Protein AF-A0A2W7RE97-F1 (afdb_monomer_lite)

Sequence (299 aa):
MTRVTDQVSGTNHLSNDFKPNKQSTQNYGYDANGNQISNSDKNIDQIEYNHLNLPSRVTFASGAGKIEYDYDADGVKRQQRFYTGTVLSSTKDYIGEFMFESGQLDYIIHEEGRVAYENSEFNYEYFVKDHLGNVRQVVRAPVCAECRIATMEAENAEEEEKYFEGIRESRQGAGEHNKTPGGYATAWLNAGRNRILGPSRSQEVQQGDSVELGVFGKYVDPKKFKLSPASFVRTGMDKKLIQQLTEYGQNLSTAGINEIAIANVIALVITELQQKPVPEAYMGYALYDSDSTLYGQEG

Radius of gyration: 33.03 Å; chains: 1; bounding box: 76×41×88 Å

Secondary structure (DSSP, 8-state):
--------------S------TT--PPPEE-TTS-EEEBGGGTEEEEEE-TTS-EEEEEEGGGTEEEEEEE-TT--EEEEEEEETTEEEEEEEEETTEEEETTEEEEEEETTEEEEEETTEEEEEEEEE-TTS-EEEEEE----TT-------TTTHHHHTTT-BSHHHHEEE-GGG--STT--EEE--BGGGTB----B------TT--------------TT----HHHHHHTTHHHHHHHHHHHHHHHHTTSHHHHHHHHHHHHHHHHHHHH-SSPPP---EEEE-TT--EEEEE-

Organism: NCBI:txid57028

InterPro domains:
  IPR050708 Type VI secretion system VgrG/RHS [PTHR32305] (8-141)

Foldseek 3Di:
DWDDDDPDPDPPDPDPDQDAPPPDPGTFDADPVGDTQADVSVQFPGFDADPVRHTQKTAGPPQQWIWGWDADPVRHTAKIFTDRRNHTDWMWGDDPQFIDIRNHTQWGDDPFGIFGQDPNDTWDWGFDADPVRHGPDIDTDDPPPPPDDLQLAPVCCVVNVVFKDQSVVQKDQDQVQGPPVPGGIDRHADLVVVRHDHIDGDDDDDPPDDDDDDDRDDDDPPPPDPCDLCNCVVVCSLVVSLVSLQVQLVVLCPDDLRSPFVSVQSVVQNVVSVVDSDDDDDDKGWDADPVSDTPDMDD

pLDDT: mean 80.95, std 14.32, range [46.44, 98.56]

Structure (mmCIF, N/CA/C/O backbone):
data_AF-A0A2W7RE97-F1
#
_entry.id   AF-A0A2W7RE97-F1
#
loop_
_atom_site.group_PDB
_atom_site.id
_atom_site.type_symbol
_atom_site.label_atom_id
_atom_site.label_alt_id
_atom_site.label_comp_id
_atom_site.label_asym_id
_atom_site.label_entity_id
_atom_site.label_seq_id
_atom_site.pdbx_PDB_ins_code
_atom_site.Cartn_x
_atom_site.Cartn_y
_atom_site.Cartn_z
_atom_site.occupancy
_atom_site.B_iso_or_equiv
_atom_site.auth_seq_id
_atom_site.auth_comp_id
_atom_site.auth_asym_id
_atom_site.auth_atom_id
_atom_site.pdbx_PDB_model_num
ATOM 1 N N . MET A 1 1 ? -17.629 -19.322 27.806 1.00 60.12 1 MET A N 1
ATOM 2 C CA . MET A 1 1 ? -16.187 -19.415 28.133 1.00 60.12 1 MET A CA 1
ATOM 3 C C . MET A 1 1 ? -15.837 -18.167 28.921 1.00 60.12 1 MET A C 1
ATOM 5 O O . MET A 1 1 ? -16.168 -17.094 28.448 1.00 60.12 1 MET A O 1
ATOM 9 N N . THR A 1 2 ? -15.297 -18.277 30.133 1.00 68.62 2 THR A N 1
ATOM 10 C CA . THR A 1 2 ? -15.230 -17.132 31.064 1.00 68.62 2 THR A CA 1
ATOM 11 C C . THR A 1 2 ? -13.838 -16.525 31.205 1.00 68.62 2 THR A C 1
ATOM 13 O O . THR A 1 2 ? -13.739 -15.403 31.672 1.00 68.62 2 THR A O 1
ATOM 16 N N . ARG A 1 3 ? -12.771 -17.221 30.799 1.00 75.81 3 ARG A N 1
ATOM 17 C CA . ARG A 1 3 ? -11.398 -16.697 30.727 1.00 75.81 3 ARG A CA 1
ATOM 18 C C . ARG A 1 3 ? -10.524 -17.665 29.929 1.00 75.81 3 ARG A C 1
ATOM 20 O O . ARG A 1 3 ? -10.813 -18.863 29.922 1.00 75.81 3 ARG A O 1
ATOM 27 N N . VAL A 1 4 ? -9.450 -17.171 29.316 1.00 76.25 4 VAL A N 1
ATOM 28 C CA . VAL A 1 4 ? -8.359 -17.999 28.780 1.00 76.25 4 VAL A CA 1
ATOM 29 C C . VAL A 1 4 ? -7.129 -17.830 29.671 1.00 76.25 4 VAL A C 1
ATOM 31 O O . VAL A 1 4 ? -6.739 -16.713 29.994 1.00 76.25 4 VAL A O 1
ATOM 34 N N . THR A 1 5 ? -6.523 -18.938 30.090 1.00 71.69 5 THR A N 1
ATOM 35 C CA . THR A 1 5 ? -5.260 -18.933 30.839 1.00 71.69 5 THR A CA 1
ATOM 36 C C . THR A 1 5 ? -4.214 -19.695 30.053 1.00 71.69 5 THR A C 1
ATOM 38 O O . THR A 1 5 ? -4.480 -20.821 29.637 1.00 71.69 5 THR A O 1
ATOM 41 N N . ASP A 1 6 ? -3.029 -19.116 29.911 1.00 69.19 6 ASP A N 1
ATOM 42 C CA . ASP A 1 6 ? -1.843 -19.860 29.501 1.00 69.19 6 ASP A CA 1
ATOM 43 C C . ASP A 1 6 ? -1.090 -20.321 30.761 1.00 69.19 6 ASP A C 1
ATOM 45 O O . ASP A 1 6 ? -0.887 -19.535 31.690 1.00 69.19 6 ASP A O 1
ATOM 49 N N . GLN A 1 7 ? -0.742 -21.609 30.827 1.00 63.22 7 GLN A N 1
ATOM 50 C CA . GLN A 1 7 ? 0.008 -22.201 31.941 1.00 63.22 7 GLN A CA 1
ATOM 51 C C . GLN A 1 7 ? 1.531 -22.094 31.769 1.00 63.22 7 GLN A C 1
ATOM 53 O O . GLN A 1 7 ? 2.269 -22.530 32.656 1.00 63.22 7 GLN A O 1
ATOM 58 N N . VAL A 1 8 ? 2.027 -21.528 30.667 1.00 63.09 8 VAL A N 1
ATOM 59 C CA . VAL A 1 8 ? 3.467 -21.382 30.445 1.00 63.09 8 VAL A CA 1
ATOM 60 C C . VAL A 1 8 ? 4.007 -20.137 31.165 1.00 63.09 8 VAL A C 1
ATOM 62 O O . VAL A 1 8 ? 3.713 -18.995 30.826 1.00 63.09 8 VAL A O 1
ATOM 65 N N . SER A 1 9 ? 4.825 -20.365 32.197 1.00 56.41 9 SER A N 1
ATOM 66 C CA . SER A 1 9 ? 5.424 -19.320 33.050 1.00 56.41 9 SER A CA 1
ATOM 67 C C . SER A 1 9 ? 6.677 -18.660 32.457 1.00 56.41 9 SER A C 1
ATOM 69 O O . SER A 1 9 ? 7.204 -17.711 33.040 1.00 56.41 9 SER A O 1
ATOM 71 N N . GLY A 1 10 ? 7.198 -19.194 31.348 1.00 60.03 10 GLY A N 1
ATOM 72 C CA . GLY A 1 10 ? 8.403 -18.700 30.685 1.00 60.03 10 GLY A CA 1
ATOM 73 C C . GLY A 1 10 ? 8.169 -17.339 30.029 1.00 60.03 10 GLY A C 1
ATOM 74 O O . GLY A 1 10 ? 7.101 -17.063 29.505 1.00 60.03 10 GLY A O 1
ATOM 75 N N . THR A 1 11 ? 9.158 -16.451 30.070 1.00 53.69 11 THR A N 1
ATOM 76 C CA . THR A 1 11 ? 9.081 -15.126 29.424 1.00 53.69 11 THR A CA 1
ATOM 77 C C . THR A 1 11 ? 9.856 -15.059 28.106 1.00 53.69 11 THR A C 1
ATOM 79 O O . THR A 1 11 ? 9.911 -14.000 27.490 1.00 53.69 11 THR A O 1
ATOM 82 N N . ASN A 1 12 ? 10.443 -16.176 27.661 1.00 54.72 12 ASN A N 1
ATOM 83 C CA . ASN A 1 12 ? 11.299 -16.256 26.471 1.00 54.72 12 ASN A CA 1
ATOM 84 C C . ASN A 1 12 ? 10.528 -16.765 25.247 1.00 54.72 12 ASN A C 1
ATOM 86 O O . ASN A 1 12 ? 10.943 -17.720 24.590 1.00 54.72 12 ASN A O 1
ATOM 90 N N . HIS A 1 13 ? 9.394 -16.142 24.945 1.00 55.47 13 HIS A N 1
ATOM 91 C CA . HIS A 1 13 ? 8.635 -16.445 23.736 1.00 55.47 13 HIS A CA 1
ATOM 92 C C . HIS A 1 13 ? 8.977 -15.408 22.661 1.00 55.47 13 HIS A C 1
ATOM 94 O O . HIS A 1 13 ? 8.730 -14.218 22.835 1.00 55.47 13 HIS A O 1
ATOM 100 N N . LEU A 1 14 ? 9.586 -15.866 21.561 1.00 57.12 14 LEU A N 1
ATOM 101 C CA . LEU A 1 14 ? 9.916 -15.049 20.381 1.00 57.12 14 LEU A CA 1
ATOM 102 C C . LEU A 1 14 ? 8.697 -14.807 19.465 1.00 57.12 14 LEU A C 1
ATOM 104 O O . LEU A 1 14 ? 8.808 -14.092 18.475 1.00 57.12 14 LEU A O 1
ATOM 108 N N . SER A 1 15 ? 7.545 -15.415 19.770 1.00 58.53 15 SER A N 1
ATOM 109 C CA . SER A 1 15 ? 6.313 -15.310 18.983 1.00 58.53 15 SER A CA 1
ATOM 110 C C . SER A 1 15 ? 5.381 -14.229 19.543 1.00 58.53 15 SER A C 1
ATOM 112 O O . SER A 1 15 ? 5.338 -14.006 20.752 1.00 58.53 15 SER A O 1
ATOM 114 N N . ASN A 1 16 ? 4.592 -13.583 18.679 1.00 65.44 16 ASN A N 1
ATOM 115 C CA . ASN A 1 16 ? 3.475 -12.710 19.068 1.00 65.44 16 ASN A CA 1
ATOM 116 C C . ASN A 1 16 ? 2.257 -13.549 19.503 1.00 65.44 16 ASN A C 1
ATOM 118 O O . ASN A 1 16 ? 1.180 -13.466 18.914 1.00 65.44 16 ASN A O 1
ATOM 122 N N . ASP A 1 17 ? 2.455 -14.417 20.489 1.00 69.69 17 ASP A N 1
ATOM 123 C CA . ASP A 1 17 ? 1.418 -15.267 21.064 1.00 69.69 17 ASP A CA 1
ATOM 124 C C . ASP A 1 17 ? 0.448 -14.494 21.975 1.00 69.69 17 ASP A C 1
ATOM 126 O O . ASP A 1 17 ? 0.602 -13.300 22.257 1.00 69.69 17 ASP A O 1
ATOM 130 N N . PHE A 1 18 ? -0.623 -15.175 22.396 1.00 73.62 18 PHE A N 1
ATOM 131 C CA . PHE A 1 18 ? -1.597 -14.614 23.326 1.00 73.62 18 PHE A CA 1
ATOM 132 C C . PHE A 1 18 ? -0.947 -14.373 24.691 1.00 73.62 18 PHE A C 1
ATOM 134 O O . PHE A 1 18 ? -0.451 -15.299 25.326 1.00 73.62 18 PHE A O 1
ATOM 141 N N . LYS A 1 19 ? -1.021 -13.133 25.177 1.00 71.56 19 LYS A N 1
ATOM 142 C CA . LYS A 1 19 ? -0.500 -12.745 26.490 1.00 71.56 19 LYS A CA 1
ATOM 143 C C . LYS A 1 19 ? -1.673 -12.427 27.414 1.00 71.56 19 LYS A C 1
ATOM 145 O O . LYS A 1 19 ? -2.246 -11.345 27.279 1.00 71.56 19 LYS A O 1
ATOM 150 N N . PRO A 1 20 ? -2.053 -13.335 28.336 1.00 71.75 20 PRO A N 1
ATOM 151 C CA . PRO A 1 20 ? -3.134 -13.054 29.270 1.00 71.75 20 PRO A CA 1
ATOM 152 C C . PRO A 1 20 ? -2.758 -11.867 30.155 1.00 71.75 20 PRO A C 1
ATOM 154 O O . PRO A 1 20 ? -1.593 -11.710 30.547 1.00 71.75 20 PRO A O 1
ATOM 157 N N . ASN A 1 21 ? -3.743 -11.048 30.522 1.00 70.75 21 ASN A N 1
ATOM 158 C CA . ASN A 1 21 ? -3.508 -9.995 31.496 1.00 70.75 21 ASN A CA 1
ATOM 159 C C . ASN A 1 21 ? -3.278 -10.649 32.866 1.00 70.75 21 ASN A C 1
ATOM 161 O O . ASN A 1 21 ? -4.216 -11.061 33.545 1.00 70.75 21 ASN A O 1
ATOM 165 N N . LYS A 1 22 ? -2.006 -10.740 33.280 1.00 66.00 22 LYS A N 1
ATOM 166 C CA . LYS A 1 22 ? -1.584 -11.407 34.526 1.00 66.00 22 LYS A CA 1
ATOM 167 C C . LYS A 1 22 ? -2.150 -10.755 35.793 1.00 66.00 22 LYS A C 1
ATOM 169 O O . LYS A 1 22 ? -2.127 -11.379 36.849 1.00 66.00 22 LYS A O 1
ATOM 174 N N . GLN A 1 23 ? -2.640 -9.518 35.697 1.00 61.31 23 GLN A N 1
ATOM 175 C CA . GLN A 1 23 ? -3.294 -8.801 36.793 1.00 61.31 23 GLN A CA 1
ATOM 176 C C . GLN A 1 23 ? -4.816 -9.001 36.795 1.00 61.31 23 GLN A C 1
ATOM 178 O O . GLN A 1 23 ? -5.472 -8.649 37.775 1.00 61.31 23 GLN A O 1
ATOM 183 N N . SER A 1 24 ? -5.390 -9.583 35.736 1.00 62.38 24 SER A N 1
ATOM 184 C CA . SER A 1 24 ? -6.821 -9.840 35.684 1.00 62.38 24 SER A CA 1
ATOM 185 C C . SER A 1 24 ? -7.208 -11.106 36.439 1.00 62.38 24 SER A C 1
ATOM 187 O O . SER A 1 24 ? -6.994 -12.245 36.014 1.00 62.38 24 SER A O 1
ATOM 189 N N . THR A 1 25 ? -7.874 -10.895 37.566 1.00 65.50 25 THR A N 1
ATOM 190 C CA . THR A 1 25 ? -8.634 -11.927 38.271 1.00 65.50 25 THR A CA 1
ATOM 191 C C . THR A 1 25 ? -10.065 -12.061 37.739 1.00 65.50 25 THR A C 1
ATOM 193 O O . THR A 1 25 ? -10.787 -12.952 38.183 1.00 65.50 25 THR A O 1
ATOM 196 N N . GLN A 1 26 ? -10.478 -11.206 36.795 1.00 66.69 26 GLN A N 1
ATOM 197 C CA . GLN A 1 26 ? -11.858 -11.111 36.326 1.00 66.69 26 GLN A CA 1
ATOM 198 C C . GLN A 1 26 ? -12.128 -12.017 35.121 1.00 66.69 26 GLN A C 1
ATOM 200 O O . GLN A 1 26 ? -11.287 -12.201 34.241 1.00 66.69 26 GLN A O 1
ATOM 205 N N . ASN A 1 27 ? -13.335 -12.580 35.093 1.00 77.56 27 ASN A N 1
ATOM 206 C CA . ASN A 1 27 ? -13.860 -13.291 33.936 1.00 77.56 27 ASN A CA 1
ATOM 207 C C . ASN A 1 27 ? -14.325 -12.294 32.865 1.00 77.56 27 ASN A C 1
ATOM 209 O O . ASN A 1 27 ? -14.717 -11.173 33.182 1.00 77.56 27 ASN A O 1
ATOM 213 N N . TYR A 1 28 ? -14.357 -12.731 31.609 1.00 90.06 28 TYR A N 1
ATOM 214 C CA . TYR A 1 28 ? -15.112 -12.068 30.555 1.00 90.06 28 TYR A CA 1
ATOM 215 C C . TYR A 1 28 ? -16.564 -11.896 31.008 1.00 90.06 28 TYR A C 1
ATOM 217 O O . TYR A 1 28 ? -17.220 -12.868 31.398 1.00 90.06 28 TYR A O 1
ATOM 225 N N . GLY A 1 29 ? -17.044 -10.655 30.985 1.00 91.94 29 GLY A N 1
ATOM 226 C CA . GLY A 1 29 ? -18.432 -10.335 31.277 1.00 91.94 29 GLY A CA 1
ATOM 227 C C . GLY A 1 29 ? -19.301 -10.573 30.054 1.00 91.94 29 GLY A C 1
ATOM 228 O O . GLY A 1 29 ? -18.878 -10.289 28.931 1.00 91.94 29 GLY A O 1
ATOM 229 N N . TYR A 1 30 ? -20.527 -11.040 30.281 1.00 94.81 30 TYR A N 1
ATOM 230 C CA . TYR A 1 30 ? -21.542 -11.182 29.241 1.00 94.81 30 TYR A CA 1
ATOM 231 C C . TYR A 1 30 ? -22.882 -10.611 29.707 1.00 94.81 30 TYR A C 1
ATOM 233 O O . TYR A 1 30 ? -23.193 -10.667 30.898 1.00 94.81 30 TYR A O 1
ATOM 241 N N . ASP A 1 31 ? -23.666 -10.073 28.777 1.00 94.00 31 ASP A N 1
ATOM 242 C CA . ASP A 1 31 ? -25.065 -9.728 29.028 1.00 94.00 31 ASP A CA 1
ATOM 243 C C . ASP A 1 31 ? -25.992 -10.956 28.900 1.00 94.00 31 ASP A C 1
ATOM 245 O O . ASP A 1 31 ? -25.558 -12.071 28.595 1.00 94.00 31 ASP A O 1
ATOM 249 N N . ALA A 1 32 ? -27.294 -10.760 29.138 1.00 94.12 32 ALA A N 1
ATOM 250 C CA . ALA A 1 32 ? -28.298 -11.825 29.056 1.00 94.12 32 ALA A CA 1
ATOM 251 C C . ALA A 1 32 ? -28.511 -12.373 27.630 1.00 94.12 32 ALA A C 1
ATOM 253 O O . ALA A 1 32 ? -29.004 -13.490 27.479 1.00 94.12 32 ALA A O 1
ATOM 254 N N . ASN A 1 33 ? -28.121 -11.614 26.602 1.00 94.19 33 ASN A N 1
ATOM 255 C CA . ASN A 1 33 ? -28.183 -12.025 25.199 1.00 94.19 33 ASN A CA 1
ATOM 256 C C . ASN A 1 33 ? -26.913 -12.780 24.767 1.00 94.19 33 ASN A C 1
ATOM 258 O O . ASN A 1 33 ? -26.837 -13.265 23.639 1.00 94.19 33 ASN A O 1
ATOM 262 N N . GLY A 1 34 ? -25.924 -12.907 25.659 1.00 93.44 34 GLY A N 1
ATOM 263 C CA . GLY A 1 34 ? -24.665 -13.598 25.405 1.00 93.44 34 GLY A CA 1
ATOM 264 C C . GLY A 1 34 ? -23.609 -12.736 24.715 1.00 93.44 34 GLY A C 1
ATOM 265 O O . GLY A 1 34 ? -22.582 -13.272 24.294 1.00 93.44 34 GLY A O 1
ATOM 266 N N . ASN A 1 35 ? -23.810 -11.421 24.610 1.00 95.81 35 ASN A N 1
ATOM 267 C CA . ASN A 1 35 ? -22.782 -10.531 24.083 1.00 95.81 35 ASN A CA 1
ATOM 268 C C . ASN A 1 35 ? -21.720 -10.252 25.139 1.00 95.81 35 ASN A C 1
ATOM 270 O O . ASN A 1 35 ? -22.029 -10.131 26.323 1.00 95.81 35 ASN A O 1
ATOM 274 N N . GLN A 1 36 ? -20.465 -10.113 24.716 1.00 95.56 36 GLN A N 1
ATOM 275 C CA . GLN A 1 36 ? -19.374 -9.786 25.625 1.00 95.56 36 GLN A CA 1
ATOM 276 C C . GLN A 1 36 ? -19.455 -8.318 26.064 1.00 95.56 36 GLN A C 1
ATOM 278 O O . GLN A 1 36 ? -19.347 -7.428 25.236 1.00 95.56 36 GLN A O 1
ATOM 283 N N . ILE A 1 37 ? -19.562 -8.053 27.365 1.00 96.25 37 ILE A N 1
ATOM 284 C CA . ILE A 1 37 ? -19.606 -6.687 27.918 1.00 96.25 37 ILE A CA 1
ATOM 285 C C . ILE A 1 37 ? -18.277 -6.233 28.526 1.00 96.25 37 ILE A C 1
ATOM 287 O O . ILE A 1 37 ? -18.102 -5.042 28.739 1.00 96.25 37 ILE A O 1
ATOM 291 N N . SER A 1 38 ? -17.327 -7.136 28.789 1.00 93.62 38 SER A N 1
ATOM 292 C CA . SER A 1 38 ? -15.993 -6.767 29.287 1.00 93.62 38 SER A CA 1
ATOM 293 C C . SER A 1 38 ? -14.920 -7.799 28.920 1.00 93.62 38 SER A C 1
ATOM 295 O O . SER A 1 38 ? -15.191 -8.997 28.764 1.00 93.62 38 SER A O 1
ATOM 297 N N . ASN A 1 39 ? -13.678 -7.330 28.749 1.00 91.25 39 ASN A N 1
ATOM 298 C CA . ASN A 1 39 ? -12.515 -8.166 28.452 1.00 91.25 39 ASN A CA 1
ATOM 299 C C . ASN A 1 39 ? -11.211 -7.533 28.956 1.00 91.25 39 ASN A C 1
ATOM 301 O O . ASN A 1 39 ? -10.548 -6.775 28.246 1.00 91.25 39 ASN A O 1
ATOM 305 N N . SER A 1 40 ? -10.783 -7.921 30.150 1.00 87.44 40 SER A N 1
ATOM 306 C CA . SER A 1 40 ? -9.542 -7.446 30.765 1.00 87.44 40 SER A CA 1
ATOM 307 C C . SER A 1 40 ? -8.262 -7.820 30.010 1.00 87.44 40 SER A C 1
ATOM 309 O O . SER A 1 40 ? -7.271 -7.103 30.127 1.00 87.44 40 SER A O 1
ATOM 311 N N . ASP A 1 41 ? -8.256 -8.918 29.242 1.00 84.75 41 ASP A N 1
ATOM 312 C CA . ASP A 1 41 ? -7.082 -9.310 28.440 1.00 84.75 41 ASP A CA 1
ATOM 313 C C . ASP A 1 41 ? -6.843 -8.327 27.292 1.00 84.75 41 ASP A C 1
ATOM 315 O O . ASP A 1 41 ? -5.717 -8.138 26.843 1.00 84.75 41 ASP A O 1
ATOM 319 N N . LYS A 1 42 ? -7.912 -7.661 26.848 1.00 86.31 42 LYS A N 1
ATOM 320 C CA . LYS A 1 42 ? -7.879 -6.593 25.846 1.00 86.31 42 LYS A CA 1
ATOM 321 C C . LYS A 1 42 ? -7.987 -5.195 26.466 1.00 86.31 42 LYS A C 1
ATOM 323 O O . LYS A 1 42 ? -8.197 -4.233 25.735 1.00 86.31 42 LYS A O 1
ATOM 328 N N . ASN A 1 43 ? -7.881 -5.077 27.796 1.00 89.44 43 ASN A N 1
ATOM 329 C CA . ASN A 1 43 ? -8.117 -3.844 28.560 1.00 89.44 43 ASN A CA 1
ATOM 330 C C . ASN A 1 43 ? -9.483 -3.181 28.290 1.00 89.44 43 ASN A C 1
ATOM 332 O O . ASN A 1 43 ? -9.621 -1.965 28.417 1.00 89.44 43 ASN A O 1
ATOM 336 N N . ILE A 1 44 ? -10.494 -3.967 27.921 1.00 93.00 44 ILE A N 1
ATOM 337 C CA . ILE A 1 44 ? -11.864 -3.501 27.701 1.00 93.00 44 ILE A CA 1
ATOM 338 C C . ILE A 1 44 ? -12.617 -3.572 29.027 1.00 93.00 44 ILE A C 1
ATOM 340 O O . ILE A 1 44 ? -12.849 -4.665 29.551 1.00 93.00 44 ILE A O 1
ATOM 344 N N . ASP A 1 45 ? -13.007 -2.409 29.535 1.00 94.00 45 ASP A N 1
ATOM 345 C CA . ASP A 1 45 ? -13.773 -2.266 30.773 1.00 94.00 45 ASP A CA 1
ATOM 346 C C . ASP A 1 45 ? -15.268 -2.488 30.518 1.00 94.00 45 ASP A C 1
ATOM 348 O O . ASP A 1 45 ? -15.920 -3.257 31.222 1.00 94.00 45 ASP A O 1
ATOM 352 N N . GLN A 1 46 ? -15.787 -1.889 29.440 1.00 96.62 46 GLN A N 1
ATOM 353 C CA . GLN A 1 46 ? -17.201 -1.964 29.088 1.00 96.62 46 GLN A CA 1
ATOM 354 C C . GLN A 1 46 ? -17.417 -1.966 27.570 1.00 96.62 46 GLN A C 1
ATOM 356 O O . GLN A 1 46 ? -16.787 -1.198 26.841 1.00 96.62 46 GLN A O 1
ATOM 361 N N . ILE A 1 47 ? -18.355 -2.791 27.104 1.00 98.12 47 ILE A N 1
ATOM 362 C CA . ILE A 1 47 ? -18.942 -2.732 25.764 1.00 98.12 47 ILE A CA 1
ATOM 363 C C . ILE A 1 47 ? -20.438 -2.461 25.916 1.00 98.12 47 ILE A C 1
ATOM 365 O O . ILE A 1 47 ? -21.153 -3.209 26.579 1.00 98.12 47 ILE A O 1
ATOM 369 N N . GLU A 1 48 ? -20.900 -1.375 25.309 1.00 98.19 48 GLU A N 1
ATOM 370 C CA . GLU A 1 48 ? -22.312 -1.017 25.213 1.00 98.19 48 GLU A CA 1
ATOM 371 C C . GLU A 1 48 ? -22.848 -1.437 23.843 1.00 98.19 48 GLU A C 1
ATOM 373 O O . GLU A 1 48 ? -22.142 -1.339 22.835 1.00 98.19 48 GLU A O 1
ATOM 378 N N . TYR A 1 49 ? -24.101 -1.886 23.812 1.00 98.06 49 TYR A N 1
ATOM 379 C CA . TYR A 1 49 ? -24.776 -2.375 22.614 1.00 98.06 49 TYR A CA 1
ATOM 380 C C . TYR A 1 49 ? -26.015 -1.532 22.314 1.00 98.06 49 TYR A C 1
ATOM 382 O O . TYR A 1 49 ? -26.703 -1.068 23.225 1.00 98.06 49 TYR A O 1
ATOM 390 N N . ASN A 1 50 ? -26.312 -1.340 21.029 1.00 96.12 50 ASN A N 1
ATOM 391 C CA . ASN A 1 50 ? -27.530 -0.665 20.588 1.00 96.12 50 ASN A CA 1
ATOM 392 C C . ASN A 1 50 ? -28.734 -1.630 20.530 1.00 96.12 50 ASN A C 1
ATOM 394 O O . ASN A 1 50 ? -28.631 -2.820 20.822 1.00 96.12 50 ASN A O 1
ATOM 398 N N . HIS A 1 51 ? -29.894 -1.121 20.109 1.00 94.69 51 HIS A N 1
ATOM 399 C CA . HIS A 1 51 ? -31.135 -1.898 19.989 1.00 94.69 51 HIS A CA 1
ATOM 400 C C . HIS A 1 51 ? -31.099 -2.991 18.899 1.00 94.69 51 HIS A C 1
ATOM 402 O O . HIS A 1 51 ? -31.955 -3.870 18.909 1.00 94.69 51 HIS A O 1
ATOM 408 N N . LEU A 1 52 ? -30.114 -2.959 17.991 1.00 96.25 52 LEU A N 1
ATOM 409 C CA . LEU A 1 52 ? -29.832 -4.016 17.009 1.00 96.25 52 LEU A CA 1
ATOM 410 C C . LEU A 1 52 ? -28.816 -5.041 17.533 1.00 96.25 52 LEU A C 1
ATOM 412 O O . LEU A 1 52 ? -28.358 -5.895 16.779 1.00 96.25 52 LEU A O 1
ATOM 416 N N . ASN A 1 53 ? -28.451 -4.956 18.817 1.00 96.81 53 ASN A N 1
ATOM 417 C CA . ASN A 1 53 ? -27.461 -5.819 19.447 1.00 96.81 53 ASN A CA 1
ATOM 418 C C . ASN A 1 53 ? -26.049 -5.674 18.833 1.00 96.81 53 ASN A C 1
ATOM 420 O O . ASN A 1 53 ? -25.235 -6.595 18.896 1.00 96.81 53 ASN A O 1
ATOM 424 N N . LEU A 1 54 ? -25.746 -4.508 18.245 1.00 97.75 54 LEU A N 1
ATOM 425 C CA . LEU A 1 54 ? -24.434 -4.155 17.693 1.00 97.75 54 LEU A CA 1
ATOM 426 C C . LEU A 1 54 ? -23.640 -3.296 18.694 1.00 97.75 54 LEU A C 1
ATOM 428 O O . LEU A 1 54 ? -24.244 -2.438 19.344 1.00 97.75 54 LEU A O 1
ATOM 432 N N . PRO A 1 55 ? -22.306 -3.462 18.815 1.00 97.94 55 PRO A N 1
ATOM 433 C CA . PRO A 1 55 ? -21.493 -2.648 19.719 1.00 97.94 55 PRO A CA 1
ATOM 434 C C . PRO A 1 55 ? -21.564 -1.162 19.352 1.00 97.94 55 PRO A C 1
ATOM 436 O O . PRO A 1 55 ? -21.128 -0.785 18.266 1.00 97.94 55 PRO A O 1
ATOM 439 N N . SER A 1 56 ? -22.072 -0.318 20.249 1.00 98.12 56 SER A N 1
ATOM 440 C CA . SER A 1 56 ? -22.168 1.138 20.075 1.00 98.12 56 SER A CA 1
ATOM 441 C C . SER A 1 56 ? -21.017 1.891 20.736 1.00 98.12 56 SER A C 1
ATOM 443 O O . SER A 1 56 ? -20.608 2.945 20.251 1.00 98.12 56 SER A O 1
ATOM 445 N N . ARG A 1 57 ? -20.458 1.358 21.828 1.00 98.38 57 ARG A N 1
ATOM 446 C CA . ARG A 1 57 ? -19.288 1.939 22.496 1.00 98.38 57 ARG A CA 1
ATOM 447 C C . ARG A 1 57 ? -18.424 0.858 23.124 1.00 98.38 57 ARG A C 1
ATOM 449 O O . ARG A 1 57 ? -18.939 -0.056 23.755 1.00 98.38 57 ARG A O 1
ATOM 456 N N . VAL A 1 58 ? -17.110 0.996 22.989 1.00 98.25 58 VAL A N 1
ATOM 457 C CA . VAL A 1 58 ? -16.109 0.199 23.706 1.00 98.25 58 VAL A CA 1
ATOM 458 C C . VAL A 1 58 ? -15.266 1.152 24.544 1.00 98.25 58 VAL A C 1
ATOM 460 O O . VAL A 1 58 ? -14.605 2.026 23.987 1.00 98.25 58 VAL A O 1
ATOM 463 N N . THR A 1 59 ? -15.287 0.993 25.863 1.00 97.94 59 THR A N 1
ATOM 464 C CA . THR A 1 59 ? -14.520 1.806 26.815 1.00 97.94 59 THR A CA 1
ATOM 465 C C . THR A 1 59 ? -13.335 1.005 27.336 1.00 97.94 59 THR A C 1
ATOM 467 O O . THR A 1 59 ? -13.487 -0.136 27.780 1.00 97.94 59 THR A O 1
ATOM 470 N N . PHE A 1 60 ? -12.147 1.605 27.288 1.00 95.44 60 PHE A N 1
ATOM 471 C CA . PHE A 1 60 ? -10.922 0.982 27.772 1.00 95.44 60 PHE A CA 1
ATOM 472 C C . PHE A 1 60 ? -10.614 1.389 29.213 1.00 95.44 60 PHE A C 1
ATOM 474 O O . PHE A 1 60 ? -10.885 2.515 29.639 1.00 95.44 60 PHE A O 1
ATOM 481 N N . ALA A 1 61 ? -10.016 0.461 29.956 1.00 91.38 61 ALA A N 1
ATOM 482 C CA . ALA A 1 61 ? -9.661 0.647 31.355 1.00 91.38 61 ALA A CA 1
ATOM 483 C C . ALA A 1 61 ? -8.642 1.785 31.563 1.00 91.38 61 ALA A C 1
ATOM 485 O O . ALA A 1 61 ? -7.952 2.227 30.641 1.00 91.38 61 ALA A O 1
ATOM 486 N N . SER A 1 62 ? -8.538 2.251 32.811 1.00 89.12 62 SER A N 1
ATOM 487 C CA . SER A 1 62 ? -7.558 3.258 33.252 1.00 89.12 62 SER A CA 1
ATOM 488 C C . SER A 1 62 ? -7.585 4.573 32.461 1.00 89.12 62 SER A C 1
ATOM 490 O O . SER A 1 62 ? -6.573 5.264 32.368 1.00 89.12 62 SER A O 1
ATOM 492 N N . GLY A 1 63 ? -8.736 4.929 31.881 1.00 88.44 63 GLY A N 1
ATOM 493 C CA . GLY A 1 63 ? -8.887 6.167 31.119 1.00 88.44 63 GLY A CA 1
ATOM 494 C C . GLY A 1 63 ? -8.108 6.185 29.803 1.00 88.44 63 GLY A C 1
ATOM 495 O O . GLY A 1 63 ? -7.849 7.267 29.285 1.00 88.44 63 GLY A O 1
ATOM 496 N N . ALA A 1 64 ? -7.741 5.022 29.249 1.00 93.12 64 ALA A N 1
ATOM 497 C CA . ALA A 1 64 ? -7.039 4.941 27.965 1.00 93.12 64 ALA A CA 1
ATOM 498 C C . ALA A 1 64 ? -7.865 5.537 26.810 1.00 93.12 64 ALA A C 1
ATOM 500 O O . ALA A 1 64 ? -7.308 6.077 25.856 1.00 93.12 64 ALA A O 1
ATOM 501 N N . GLY A 1 65 ? -9.194 5.513 26.932 1.00 96.88 65 GLY A N 1
ATOM 502 C CA . GLY A 1 65 ? -10.113 6.150 26.001 1.00 96.88 65 GLY A CA 1
ATOM 503 C C . GLY A 1 65 ? -11.277 5.246 25.638 1.00 96.88 65 GLY A C 1
ATOM 504 O O . GLY A 1 65 ? -11.658 4.360 26.407 1.00 96.88 65 GLY A O 1
ATOM 505 N N . LYS A 1 66 ? -11.862 5.479 24.465 1.00 98.06 66 LYS A N 1
ATOM 506 C CA . LYS A 1 66 ? -13.020 4.726 23.974 1.00 98.06 66 LYS A CA 1
ATOM 507 C C . LYS A 1 66 ? -13.100 4.736 22.452 1.00 98.06 66 LYS A C 1
ATOM 509 O O . LYS A 1 66 ? -12.520 5.600 21.801 1.00 98.06 66 LYS A O 1
ATOM 514 N N . ILE A 1 67 ? -13.868 3.804 21.903 1.00 98.38 67 ILE A N 1
ATOM 515 C CA . ILE A 1 67 ? -14.298 3.809 20.504 1.00 98.38 67 ILE A CA 1
ATOM 516 C C . ILE A 1 67 ? -15.818 3.876 20.487 1.00 98.38 67 ILE A C 1
ATOM 518 O O . ILE A 1 67 ? -16.474 3.088 21.167 1.00 98.38 67 ILE A O 1
ATOM 522 N N . GLU A 1 68 ? -16.374 4.809 19.726 1.00 98.56 68 GLU A N 1
ATOM 523 C CA . GLU A 1 68 ? -17.815 4.910 19.481 1.00 98.56 68 GLU A CA 1
ATOM 524 C C . GLU A 1 68 ? -18.126 4.509 18.041 1.00 98.56 68 GLU A C 1
ATOM 526 O O . GLU A 1 68 ? -17.345 4.800 17.133 1.00 98.56 68 GLU A O 1
ATOM 531 N N . TYR A 1 69 ? -19.256 3.833 17.847 1.00 98.44 69 TYR A N 1
ATOM 532 C CA . TYR A 1 69 ? -19.702 3.325 16.557 1.00 98.44 69 TYR A CA 1
ATOM 533 C C . TYR A 1 69 ? -21.107 3.827 16.254 1.00 98.44 69 TYR A C 1
ATOM 535 O O . TYR A 1 69 ? -22.013 3.664 17.072 1.00 98.44 69 TYR A O 1
ATOM 543 N N . ASP A 1 70 ? -21.292 4.340 15.043 1.00 97.88 70 ASP A N 1
ATOM 544 C CA . ASP A 1 70 ? -22.602 4.706 14.520 1.00 97.88 70 ASP A CA 1
ATOM 545 C C . ASP A 1 70 ? -22.953 3.797 13.341 1.00 97.88 70 ASP A C 1
ATOM 547 O O . ASP A 1 70 ? -22.116 3.499 12.481 1.00 97.88 70 ASP A O 1
ATOM 551 N N . TYR A 1 71 ? -24.205 3.350 13.317 1.00 98.12 71 TYR A N 1
ATOM 552 C CA . TYR A 1 71 ? -24.759 2.449 12.312 1.00 98.12 71 TYR A CA 1
ATOM 553 C C . TYR A 1 71 ? -26.017 3.075 11.724 1.00 98.12 71 TYR A C 1
ATOM 555 O O . TYR A 1 71 ? -26.681 3.877 12.385 1.00 98.12 71 TYR A O 1
ATOM 563 N N . ASP A 1 72 ? -26.359 2.697 10.499 1.00 96.06 72 ASP A N 1
ATOM 564 C CA . ASP A 1 72 ? -27.691 2.973 9.974 1.00 96.06 72 ASP A CA 1
ATOM 565 C C . ASP A 1 72 ? -28.738 1.976 10.503 1.00 96.06 72 ASP A C 1
ATOM 567 O O . ASP A 1 72 ? -28.444 1.086 11.307 1.00 96.06 72 ASP A O 1
ATOM 571 N N . ALA A 1 73 ? -29.986 2.156 10.066 1.00 96.06 73 ALA A N 1
ATOM 572 C CA . ALA A 1 73 ? -31.110 1.319 10.475 1.00 96.06 73 ALA A CA 1
ATOM 573 C C . ALA A 1 73 ? -30.990 -0.143 10.003 1.00 96.06 73 ALA A C 1
ATOM 575 O O . ALA A 1 73 ? -31.589 -1.019 10.623 1.00 96.06 73 ALA A O 1
ATOM 576 N N . ASP A 1 74 ? -30.199 -0.406 8.959 1.00 96.38 74 ASP A N 1
ATOM 577 C CA . ASP A 1 74 ? -29.925 -1.751 8.442 1.00 96.38 74 ASP A CA 1
ATOM 578 C C . ASP A 1 74 ? -28.745 -2.422 9.175 1.00 96.38 74 ASP A C 1
ATOM 580 O O . ASP A 1 74 ? -28.393 -3.569 8.897 1.00 96.38 74 ASP A O 1
ATOM 584 N N . GLY A 1 75 ? -28.126 -1.724 10.135 1.00 96.94 75 GLY A N 1
ATOM 585 C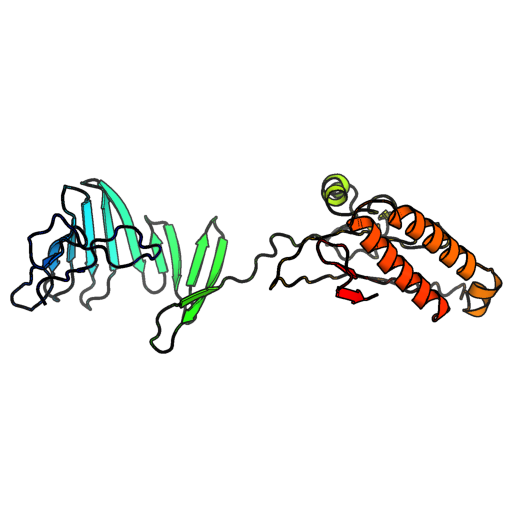 CA . GLY A 1 75 ? -26.987 -2.214 10.907 1.00 96.94 75 GLY A CA 1
ATOM 586 C C . GLY A 1 75 ? -25.644 -2.076 10.188 1.00 96.94 75 GLY A C 1
ATOM 587 O O . GLY A 1 75 ? -24.638 -2.615 10.657 1.00 96.94 75 GLY A O 1
ATOM 588 N N . VAL A 1 76 ? -25.586 -1.342 9.074 1.00 96.38 76 VAL A N 1
ATOM 589 C CA . VAL A 1 76 ? -24.329 -1.053 8.379 1.00 96.38 76 VAL A CA 1
ATOM 590 C C . VAL A 1 76 ? -23.592 0.037 9.140 1.00 96.38 76 VAL A C 1
ATOM 592 O O . VAL A 1 76 ? -24.134 1.099 9.446 1.00 96.38 76 VAL A O 1
ATOM 595 N N . LYS A 1 77 ? -22.321 -0.219 9.447 1.00 96.81 77 LYS A N 1
ATOM 596 C CA . LYS A 1 77 ? -21.467 0.741 10.144 1.00 96.81 77 LYS A CA 1
ATOM 597 C C . LYS A 1 77 ? -21.200 1.954 9.252 1.00 96.81 77 LYS A C 1
ATOM 599 O O . LYS A 1 77 ? -20.749 1.795 8.122 1.00 96.81 77 LYS A O 1
ATOM 604 N N . ARG A 1 78 ? -21.449 3.153 9.780 1.00 97.50 78 ARG A N 1
ATOM 605 C CA . ARG A 1 78 ? -21.275 4.437 9.083 1.00 97.50 78 ARG A CA 1
ATOM 606 C C . ARG A 1 78 ? -20.128 5.264 9.632 1.00 97.50 78 ARG A C 1
ATOM 608 O O . ARG A 1 78 ? -19.471 5.950 8.858 1.00 97.50 78 ARG A O 1
ATOM 615 N N . GLN A 1 79 ? -19.854 5.166 10.930 1.00 98.00 79 GLN A N 1
ATOM 616 C CA . GLN A 1 79 ? -18.792 5.945 11.557 1.00 98.00 79 GLN A CA 1
ATOM 617 C C . GLN A 1 79 ? -18.114 5.182 12.698 1.00 98.00 79 GLN A C 1
ATOM 619 O O . GLN A 1 79 ? -18.742 4.380 13.395 1.00 98.00 79 GLN A O 1
ATOM 624 N N . GLN A 1 80 ? -16.821 5.444 12.886 1.00 98.19 80 GLN A N 1
ATOM 625 C CA . GLN A 1 80 ? -16.057 5.084 14.079 1.00 98.19 80 GLN A CA 1
ATOM 626 C C . GLN A 1 80 ? -15.348 6.319 14.617 1.00 98.19 80 GLN A C 1
ATOM 628 O O . GLN A 1 80 ? -14.651 6.995 13.868 1.00 98.19 80 GLN A O 1
ATOM 633 N N . ARG A 1 81 ? -15.479 6.595 15.911 1.00 98.50 81 ARG A N 1
ATOM 634 C CA . ARG A 1 81 ? -14.805 7.715 16.578 1.00 98.50 81 ARG A CA 1
ATOM 635 C C . ARG A 1 81 ? -13.854 7.178 17.635 1.00 98.50 81 ARG A C 1
ATOM 637 O O . ARG A 1 81 ? -14.289 6.504 18.566 1.00 98.50 81 ARG A O 1
ATOM 644 N N . PHE A 1 82 ? -12.568 7.475 17.485 1.00 98.19 82 PHE A N 1
ATOM 645 C CA . PHE A 1 82 ? -11.503 7.026 18.378 1.00 98.19 82 PHE A CA 1
ATOM 646 C C . PHE A 1 82 ? -11.156 8.132 19.362 1.00 98.19 82 PHE A C 1
ATOM 648 O O . PHE A 1 82 ? -10.833 9.246 18.956 1.00 98.19 82 PHE A O 1
ATOM 655 N N . TYR A 1 83 ? -11.185 7.825 20.653 1.00 98.19 83 TYR A N 1
ATOM 656 C CA . TYR A 1 83 ? -10.837 8.760 21.714 1.00 98.19 83 TYR A CA 1
ATOM 657 C C . TYR A 1 83 ? -9.593 8.284 22.455 1.00 98.19 83 TYR A C 1
ATOM 659 O O . TYR A 1 83 ? -9.529 7.124 22.862 1.00 98.19 83 TYR A O 1
ATOM 667 N N . THR A 1 84 ? -8.664 9.206 22.698 1.00 96.88 84 THR A N 1
ATOM 668 C CA . THR A 1 84 ? -7.534 9.026 23.618 1.00 96.88 84 THR A CA 1
ATOM 669 C C . THR A 1 84 ? -7.877 9.772 24.902 1.00 96.88 84 THR A C 1
ATOM 671 O O . THR A 1 84 ? -7.976 11.003 24.915 1.00 96.88 84 THR A O 1
ATOM 674 N N . GLY A 1 85 ? -8.149 9.035 25.979 1.00 94.88 85 GLY A N 1
ATOM 675 C CA . GLY A 1 85 ? -8.816 9.601 27.153 1.00 94.88 85 GLY A CA 1
ATOM 676 C C . GLY A 1 85 ? -10.182 10.194 26.791 1.00 94.88 85 GLY A C 1
ATOM 677 O O . GLY A 1 85 ? -11.083 9.481 26.351 1.00 94.88 85 GLY A O 1
ATOM 678 N N . THR A 1 86 ? -10.347 11.505 26.975 1.00 94.50 86 THR A N 1
ATOM 679 C CA . THR A 1 86 ? -11.587 12.232 26.644 1.00 94.50 86 THR A CA 1
ATOM 680 C C . THR A 1 86 ? -11.530 12.967 25.303 1.00 94.50 86 THR A C 1
ATOM 682 O O . THR A 1 86 ? -12.548 13.499 24.860 1.00 94.50 86 THR A O 1
ATOM 685 N N . VAL A 1 87 ? -10.366 13.003 24.648 1.00 97.25 87 VAL A N 1
ATOM 686 C CA . VAL A 1 87 ? -10.130 13.785 23.429 1.00 97.25 87 VAL A CA 1
ATOM 687 C C . VAL A 1 87 ? -10.375 12.918 22.199 1.00 97.25 87 VAL A C 1
ATOM 689 O O . VAL A 1 87 ? -9.865 11.802 22.119 1.00 97.25 87 VAL A O 1
ATOM 692 N N . LEU A 1 88 ? -11.145 13.432 21.237 1.00 97.56 88 LEU A N 1
ATOM 693 C CA . LEU A 1 88 ? -11.333 12.787 19.936 1.00 97.56 88 LEU A CA 1
ATOM 694 C C . LEU A 1 88 ? -10.007 12.818 19.160 1.00 97.56 88 LEU A C 1
ATOM 696 O O . LEU A 1 88 ? -9.489 13.893 18.874 1.00 97.56 88 LEU A O 1
ATOM 700 N N . SER A 1 89 ? -9.467 11.641 18.848 1.00 97.31 89 SER A N 1
ATOM 701 C CA . SER A 1 89 ? -8.175 11.455 18.180 1.00 97.31 89 SER A CA 1
ATOM 702 C C . SER A 1 89 ? -8.318 11.310 16.669 1.00 97.31 89 SER A C 1
ATOM 704 O O . SER A 1 89 ? -7.565 11.926 15.925 1.00 97.31 89 SER A O 1
ATOM 706 N N . SER A 1 90 ? -9.258 10.484 16.209 1.00 97.62 90 SER A N 1
ATOM 707 C CA . SER A 1 90 ? -9.568 10.339 14.786 1.00 97.62 90 SER A CA 1
ATOM 708 C C . SER A 1 90 ? -11.005 9.869 14.590 1.00 97.62 90 SER A C 1
ATOM 710 O O . SER A 1 90 ? -11.657 9.373 15.515 1.00 97.62 90 SER A O 1
ATOM 712 N N . THR A 1 91 ? -11.516 10.065 13.380 1.00 98.31 91 THR A N 1
ATOM 713 C CA . THR A 1 91 ? -12.832 9.574 12.958 1.00 98.31 91 THR A CA 1
ATOM 714 C C . THR A 1 91 ? -12.670 8.812 11.656 1.00 98.31 91 THR A C 1
ATOM 716 O O . THR A 1 91 ? -11.989 9.306 10.766 1.00 98.31 91 THR A O 1
ATOM 719 N N . LYS A 1 92 ? -13.274 7.629 11.537 1.00 98.12 92 LYS A N 1
ATOM 720 C CA . LYS A 1 92 ? -13.390 6.906 10.268 1.00 98.12 92 LYS A CA 1
ATOM 721 C C . LYS A 1 92 ? -14.827 6.946 9.782 1.00 98.12 92 LYS A C 1
ATOM 723 O O . LYS A 1 92 ? -15.707 6.479 10.505 1.00 98.12 92 LYS A O 1
ATOM 728 N N . ASP A 1 93 ? -15.045 7.442 8.573 1.00 98.25 93 ASP A N 1
ATOM 729 C CA . ASP A 1 93 ? -16.359 7.512 7.933 1.00 98.25 93 ASP A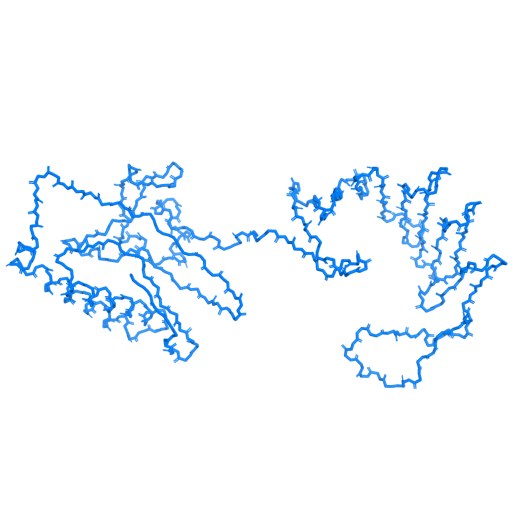 CA 1
ATOM 730 C C . ASP A 1 93 ? -16.448 6.516 6.772 1.00 98.25 93 ASP A C 1
ATOM 732 O O . ASP A 1 93 ? -15.534 6.407 5.954 1.00 98.25 93 ASP A O 1
ATOM 736 N N . TYR A 1 94 ? -17.569 5.795 6.714 1.00 97.00 94 TYR A N 1
ATOM 737 C CA . TYR A 1 94 ? -17.822 4.692 5.788 1.00 97.00 94 TYR A CA 1
ATOM 738 C C . TYR A 1 94 ? -18.945 5.095 4.824 1.00 97.00 94 TYR A C 1
ATOM 740 O O . TYR A 1 94 ? -20.135 5.023 5.161 1.00 97.00 94 TYR A O 1
ATOM 748 N N . ILE A 1 95 ? -18.577 5.524 3.613 1.00 95.06 95 ILE A N 1
ATOM 749 C CA . ILE A 1 95 ? -19.516 6.012 2.592 1.00 95.06 95 ILE A CA 1
ATOM 750 C C . ILE A 1 95 ? -19.439 5.102 1.365 1.00 95.06 95 ILE A C 1
ATOM 752 O O . ILE A 1 95 ? -18.699 5.354 0.417 1.00 95.06 95 ILE A O 1
ATOM 756 N N . GLY A 1 96 ? -20.221 4.021 1.389 1.00 93.31 96 GLY A N 1
ATOM 757 C CA . GLY A 1 96 ? -20.163 2.998 0.345 1.00 93.31 96 GLY A CA 1
ATOM 758 C C . GLY A 1 96 ? -18.779 2.350 0.318 1.00 93.31 96 GLY A C 1
ATOM 759 O O . GLY A 1 96 ? -18.335 1.812 1.328 1.00 93.31 96 GLY A O 1
ATOM 760 N N . GLU A 1 97 ? -18.104 2.433 -0.823 1.00 94.69 97 GLU A N 1
ATOM 761 C CA . GLU A 1 97 ? -16.742 1.917 -1.019 1.00 94.69 97 GLU A CA 1
ATOM 762 C C . GLU A 1 97 ? -15.651 2.869 -0.504 1.00 94.69 97 GLU A C 1
ATOM 764 O O . GLU A 1 97 ? -14.493 2.470 -0.386 1.00 94.69 97 GLU A O 1
ATOM 769 N N . PHE A 1 98 ? -16.004 4.116 -0.183 1.00 96.81 98 PHE A N 1
ATOM 770 C CA . PHE A 1 98 ? -15.062 5.150 0.226 1.00 96.81 98 PHE A CA 1
ATOM 771 C C . PHE A 1 98 ? -14.872 5.149 1.742 1.00 96.81 98 PHE A C 1
ATOM 773 O O . PHE A 1 98 ? -15.835 5.248 2.510 1.00 96.81 98 PHE A O 1
ATOM 780 N N . MET A 1 99 ? -13.609 5.094 2.155 1.00 97.62 99 MET A N 1
ATOM 781 C CA . MET A 1 99 ? -13.177 5.283 3.530 1.00 97.62 99 MET A CA 1
ATOM 782 C C . MET A 1 99 ? -12.566 6.662 3.698 1.00 97.62 99 MET A C 1
ATOM 784 O O . MET A 1 99 ? -11.644 7.022 2.965 1.00 97.62 99 MET A O 1
ATOM 788 N N . PHE A 1 100 ? -13.014 7.395 4.707 1.00 97.94 100 PHE A N 1
ATOM 789 C CA . PHE A 1 100 ? -12.378 8.645 5.103 1.00 97.94 100 PHE A CA 1
ATOM 790 C C . PHE A 1 100 ? -11.797 8.517 6.503 1.00 97.94 100 PHE A C 1
ATOM 792 O O . PHE A 1 100 ? -12.429 7.932 7.378 1.00 97.94 100 PHE A O 1
ATOM 799 N N . GLU A 1 101 ? -10.624 9.099 6.727 1.00 97.31 101 GLU A N 1
ATOM 800 C CA . GLU A 1 101 ? -10.033 9.294 8.047 1.00 97.31 101 GLU A CA 1
ATOM 801 C C . GLU A 1 101 ? -9.942 10.801 8.321 1.00 97.31 101 GLU A C 1
ATOM 803 O O . GLU A 1 101 ? -9.309 11.562 7.593 1.00 97.31 101 GLU A O 1
ATOM 808 N N . SER A 1 102 ? -10.619 11.252 9.376 1.00 96.38 102 SER A N 1
ATOM 809 C CA . SER A 1 102 ? -10.671 12.649 9.826 1.00 96.38 102 SER A CA 1
ATOM 810 C C . SER A 1 102 ? -11.050 13.639 8.712 1.00 96.38 102 SER A C 1
ATOM 812 O O . SER A 1 102 ? -10.510 14.741 8.628 1.00 96.38 102 SER A O 1
ATOM 814 N N . GLY A 1 103 ? -11.991 13.236 7.852 1.00 95.06 103 GLY A N 1
ATOM 815 C CA . GLY A 1 103 ? -12.502 14.034 6.735 1.00 95.06 103 GLY A CA 1
ATOM 816 C C . GLY A 1 103 ? -11.657 13.995 5.456 1.00 95.06 103 GLY A C 1
ATOM 817 O O . GLY A 1 103 ? -12.050 14.608 4.466 1.00 95.06 103 GLY A O 1
ATOM 818 N N . GLN A 1 104 ? -10.529 13.279 5.441 1.00 96.38 104 GLN A N 1
ATOM 819 C CA . GLN A 1 104 ? -9.717 13.060 4.241 1.00 96.38 104 GLN A CA 1
ATOM 820 C C . GLN A 1 104 ? -9.918 11.649 3.700 1.00 96.38 104 GLN A C 1
ATOM 822 O O . GLN A 1 104 ? -10.147 10.722 4.470 1.00 96.38 104 GLN A O 1
ATOM 827 N N . LEU A 1 105 ? -9.860 11.489 2.375 1.00 97.12 105 LEU A N 1
ATOM 828 C CA . LEU A 1 105 ? -9.936 10.171 1.749 1.00 97.12 105 LEU A CA 1
ATOM 829 C C . LEU A 1 105 ? -8.743 9.326 2.217 1.00 97.12 105 LEU A C 1
ATOM 831 O O . LEU A 1 105 ? -7.606 9.759 2.067 1.00 97.12 105 LEU A O 1
ATOM 835 N N . ASP A 1 106 ? -9.020 8.151 2.775 1.00 96.81 106 ASP A N 1
ATOM 836 C CA . ASP A 1 106 ? -8.017 7.179 3.229 1.00 96.81 106 ASP A CA 1
ATOM 837 C C . ASP A 1 106 ? -7.814 6.121 2.134 1.00 96.81 106 ASP A C 1
ATOM 839 O O . ASP A 1 106 ? -6.742 5.992 1.544 1.00 96.81 106 ASP A O 1
ATOM 843 N N . TYR A 1 107 ? -8.886 5.418 1.760 1.00 97.50 107 TYR A N 1
ATOM 844 C CA . TYR A 1 107 ? -8.860 4.467 0.650 1.00 97.50 107 TYR A CA 1
ATOM 845 C C . TYR A 1 107 ? -10.249 4.214 0.060 1.00 97.50 107 TYR A C 1
ATOM 847 O O . TYR A 1 107 ? -11.275 4.517 0.669 1.00 97.50 107 TYR A O 1
ATOM 855 N N . ILE A 1 108 ? -10.276 3.610 -1.125 1.00 97.44 108 ILE A N 1
ATOM 856 C CA . ILE A 1 108 ? -11.485 3.132 -1.806 1.00 97.44 108 ILE A CA 1
ATOM 857 C C . ILE A 1 108 ? -11.384 1.613 -1.937 1.00 97.44 108 ILE A C 1
ATOM 859 O O . ILE A 1 108 ? -10.378 1.117 -2.432 1.00 97.44 108 ILE A O 1
ATOM 863 N N . ILE A 1 109 ? -12.383 0.854 -1.494 1.00 95.62 109 ILE A N 1
ATOM 864 C CA . ILE A 1 109 ? -12.394 -0.609 -1.655 1.00 95.62 109 ILE A CA 1
ATOM 865 C C . ILE A 1 109 ? -12.907 -0.999 -3.044 1.00 95.62 109 ILE A C 1
ATOM 867 O O . ILE A 1 109 ? -13.833 -0.387 -3.560 1.00 95.62 109 ILE A O 1
ATOM 871 N N . HIS A 1 110 ? -12.330 -2.053 -3.623 1.00 91.81 110 HIS A N 1
ATOM 872 C CA . HIS A 1 110 ? -12.851 -2.728 -4.813 1.00 91.81 110 HIS A CA 1
ATOM 873 C C . HIS A 1 110 ? -12.795 -4.257 -4.631 1.00 91.81 110 HIS A C 1
ATOM 875 O O . HIS A 1 110 ? -12.278 -4.756 -3.632 1.00 91.81 110 HIS A O 1
ATOM 881 N N . GLU A 1 111 ? -13.326 -5.023 -5.588 1.00 89.75 111 GLU A N 1
ATOM 882 C CA . GLU A 1 111 ? -13.530 -6.481 -5.456 1.00 89.75 111 GLU A CA 1
ATOM 883 C C . GLU A 1 111 ? -12.242 -7.257 -5.089 1.00 89.75 111 GLU A C 1
ATOM 885 O O . GLU A 1 111 ? -12.237 -8.131 -4.211 1.00 89.75 111 GLU A O 1
ATOM 890 N N . GLU A 1 112 ? -11.127 -6.869 -5.709 1.00 87.50 112 GLU A N 1
ATOM 891 C CA . GLU A 1 112 ? -9.815 -7.512 -5.563 1.00 87.50 112 GLU A CA 1
ATOM 892 C C . GLU A 1 112 ? -8.898 -6.869 -4.510 1.00 87.50 112 GLU A C 1
ATOM 894 O O . GLU A 1 112 ? -7.787 -7.353 -4.284 1.00 87.50 112 GLU A O 1
ATOM 899 N N . GLY A 1 113 ? -9.309 -5.779 -3.853 1.00 93.62 113 GLY A N 1
ATOM 900 C CA . GLY A 1 113 ? -8.372 -4.998 -3.049 1.00 93.62 113 GLY A CA 1
ATOM 901 C C . GLY A 1 113 ? -8.870 -3.628 -2.603 1.00 93.62 113 GLY A C 1
ATOM 902 O O . GLY A 1 113 ? -10.033 -3.448 -2.237 1.00 93.62 113 GLY A O 1
ATOM 903 N N . ARG A 1 114 ? -7.959 -2.654 -2.601 1.00 95.81 114 ARG A N 1
ATOM 904 C CA . ARG A 1 114 ? -8.273 -1.248 -2.345 1.00 95.81 114 ARG A CA 1
ATOM 905 C C . ARG A 1 114 ? -7.333 -0.313 -3.100 1.00 95.81 114 ARG A C 1
ATOM 907 O O . ARG A 1 114 ? -6.210 -0.664 -3.439 1.00 95.81 114 ARG A O 1
ATOM 914 N N . VAL A 1 115 ? -7.777 0.918 -3.290 1.00 95.88 115 VAL A N 1
ATOM 915 C CA . VAL A 1 115 ? -6.968 2.035 -3.770 1.00 95.88 115 VAL A CA 1
ATOM 916 C C . VAL A 1 115 ? -6.662 2.933 -2.576 1.00 95.88 115 VAL A C 1
ATOM 918 O O . VAL A 1 115 ? -7.556 3.622 -2.087 1.00 95.88 115 VAL A O 1
ATOM 921 N N . ALA A 1 116 ? -5.429 2.894 -2.076 1.00 95.94 116 ALA A N 1
ATOM 922 C CA . ALA A 1 116 ? -4.962 3.744 -0.984 1.00 95.94 116 ALA A CA 1
ATOM 923 C C . ALA A 1 116 ? -4.644 5.155 -1.499 1.00 95.94 116 ALA A C 1
ATOM 925 O O . ALA A 1 116 ? -3.988 5.303 -2.531 1.00 95.94 116 ALA A O 1
ATOM 926 N N . TYR A 1 117 ? -5.108 6.187 -0.797 1.00 95.44 117 TYR A N 1
ATOM 927 C CA . TYR A 1 117 ? -4.815 7.578 -1.123 1.00 95.44 117 TYR A CA 1
ATOM 928 C C . TYR A 1 117 ? -3.706 8.097 -0.204 1.00 95.44 117 TYR A C 1
ATOM 930 O O . TYR A 1 117 ? -3.927 8.414 0.961 1.00 95.44 117 TYR A O 1
ATOM 938 N N . GLU A 1 118 ? -2.486 8.165 -0.731 1.00 91.50 118 GLU A N 1
ATOM 939 C CA . GLU A 1 118 ? -1.277 8.506 0.024 1.00 91.50 118 GLU A CA 1
ATOM 940 C C . GLU A 1 118 ? -0.503 9.575 -0.750 1.00 91.50 118 GLU A C 1
ATOM 942 O O . GLU A 1 118 ? -0.366 9.480 -1.965 1.00 91.50 118 GLU A O 1
ATOM 947 N N . ASN A 1 119 ? 0.004 10.612 -0.074 1.00 90.31 119 ASN A N 1
ATOM 948 C CA . ASN A 1 119 ? 0.789 11.691 -0.701 1.00 90.31 119 ASN A CA 1
ATOM 949 C C . ASN A 1 119 ? 0.104 12.381 -1.901 1.00 90.31 119 ASN A C 1
ATOM 951 O O . ASN A 1 119 ? 0.769 12.887 -2.797 1.00 90.31 119 ASN A O 1
ATOM 955 N N . SER A 1 120 ? -1.230 12.467 -1.886 1.00 90.19 120 SER A N 1
ATOM 956 C CA . SER A 1 120 ? -2.056 12.969 -3.001 1.00 90.19 120 SER A CA 1
ATOM 957 C C . SER A 1 120 ? -2.043 12.104 -4.268 1.00 90.19 120 SER A C 1
ATOM 959 O O . SER A 1 120 ? -2.423 12.574 -5.340 1.00 90.19 120 SER A O 1
ATOM 961 N N . GLU A 1 121 ? -1.652 10.836 -4.148 1.00 90.25 121 GLU A N 1
ATOM 962 C CA . GLU A 1 121 ? -1.625 9.860 -5.233 1.00 90.25 121 GLU A CA 1
ATOM 963 C C . GLU A 1 121 ? -2.470 8.625 -4.896 1.00 90.25 121 GLU A C 1
ATOM 965 O O . GLU A 1 121 ? -2.608 8.216 -3.740 1.00 90.25 121 GLU A O 1
ATOM 970 N N . PHE A 1 122 ? -3.041 8.017 -5.937 1.00 92.00 122 PHE A N 1
ATOM 971 C CA . PHE A 1 122 ? -3.819 6.786 -5.831 1.00 92.00 122 PHE A CA 1
ATOM 972 C C . PHE A 1 122 ? -2.917 5.571 -6.042 1.00 92.00 122 PHE A C 1
ATOM 974 O O . PHE A 1 122 ? -2.399 5.350 -7.136 1.00 92.00 122 PHE A O 1
ATOM 981 N N . ASN A 1 123 ? -2.779 4.757 -5.001 1.00 91.25 123 ASN A N 1
ATOM 982 C CA . ASN A 1 123 ? -1.952 3.560 -4.981 1.00 91.25 123 ASN A CA 1
ATOM 983 C C . ASN A 1 123 ? -2.835 2.312 -4.970 1.00 91.25 123 ASN A C 1
ATOM 985 O O . ASN A 1 123 ? -3.585 2.077 -4.025 1.00 91.25 123 ASN A O 1
ATOM 989 N N . TYR A 1 124 ? -2.741 1.497 -6.018 1.00 91.44 124 TYR A N 1
ATOM 990 C CA . TYR A 1 124 ? -3.514 0.260 -6.123 1.00 91.44 124 TYR A CA 1
ATOM 991 C C . TYR A 1 124 ? -2.878 -0.856 -5.293 1.00 91.44 124 TYR A C 1
ATOM 993 O O . TYR A 1 124 ? -1.705 -1.194 -5.470 1.00 91.44 124 TYR A O 1
ATOM 1001 N N . GLU A 1 125 ? -3.683 -1.450 -4.420 1.00 93.00 125 GLU A N 1
ATOM 1002 C CA . GLU A 1 125 ? -3.329 -2.570 -3.562 1.00 93.00 125 GLU A CA 1
ATOM 1003 C C . GLU A 1 125 ? -4.263 -3.752 -3.815 1.00 93.00 125 GLU A C 1
ATOM 1005 O O . GLU A 1 125 ? -5.482 -3.613 -3.769 1.00 93.00 125 GLU A O 1
ATOM 1010 N N . TYR A 1 126 ? -3.693 -4.938 -4.008 1.00 92.25 126 TYR A N 1
ATOM 1011 C CA . TYR A 1 126 ? -4.433 -6.171 -4.264 1.00 92.25 126 TYR A CA 1
ATOM 1012 C C . TYR A 1 126 ? -4.315 -7.122 -3.079 1.00 92.25 126 TYR A C 1
ATOM 1014 O O . TYR A 1 126 ? -3.245 -7.276 -2.485 1.00 92.25 126 TYR A O 1
ATOM 1022 N N . PHE A 1 127 ? -5.419 -7.773 -2.726 1.00 94.12 127 PHE A N 1
ATOM 1023 C CA . PHE A 1 127 ? -5.483 -8.675 -1.585 1.00 94.12 127 PHE A CA 1
ATOM 1024 C C . PHE A 1 127 ? -5.313 -10.124 -2.023 1.00 94.12 127 PHE A C 1
ATOM 1026 O O . PHE A 1 127 ? -6.173 -10.695 -2.688 1.00 94.12 127 PHE A O 1
ATOM 1033 N N . VAL A 1 128 ? -4.251 -10.768 -1.546 1.00 91.69 128 VAL A N 1
ATOM 1034 C CA . VAL A 1 128 ? -4.123 -12.224 -1.612 1.00 91.69 128 VAL A CA 1
ATOM 1035 C C . VAL A 1 128 ? -4.894 -12.801 -0.436 1.00 91.69 128 VAL A C 1
ATOM 1037 O O . VAL A 1 128 ? -4.504 -12.635 0.724 1.00 91.69 128 VAL A O 1
ATOM 1040 N N . LYS A 1 129 ? -6.020 -13.447 -0.734 1.00 92.00 129 LYS A N 1
ATOM 1041 C CA . LYS A 1 129 ? -6.927 -14.017 0.264 1.00 92.00 129 LYS A CA 1
ATOM 1042 C C . LYS A 1 129 ? -6.693 -15.521 0.413 1.00 92.00 129 LYS A C 1
ATOM 1044 O O . LYS A 1 129 ? -6.300 -16.196 -0.534 1.00 92.00 129 LYS A O 1
ATOM 1049 N N . ASP A 1 130 ? -6.934 -16.051 1.609 1.00 92.38 130 ASP A N 1
ATOM 1050 C CA . ASP A 1 130 ? -7.054 -17.497 1.797 1.00 92.38 130 ASP A CA 1
ATOM 1051 C C . ASP A 1 130 ? -8.420 -18.023 1.319 1.00 92.38 130 ASP A C 1
ATOM 1053 O O . ASP A 1 130 ? -9.298 -17.266 0.906 1.00 92.38 130 ASP A O 1
ATOM 1057 N N . HIS A 1 131 ? -8.619 -19.339 1.409 1.00 93.81 131 HIS A N 1
ATOM 1058 C CA . HIS A 1 131 ? -9.863 -19.998 1.000 1.00 93.81 131 HIS A CA 1
ATOM 1059 C C . HIS A 1 131 ? -11.101 -19.606 1.833 1.00 93.81 131 HIS A C 1
ATOM 1061 O O . HIS A 1 131 ? -12.215 -19.951 1.447 1.00 93.81 131 HIS A O 1
ATOM 1067 N N . LEU A 1 132 ? -10.924 -18.913 2.964 1.00 94.75 132 LEU A N 1
ATOM 1068 C CA . LEU A 1 132 ? -12.004 -18.389 3.806 1.00 94.75 132 LEU A CA 1
ATOM 1069 C C . LEU A 1 132 ? -12.239 -16.887 3.574 1.00 94.75 132 LEU A C 1
ATOM 1071 O O . LEU A 1 132 ? -13.089 -16.294 4.233 1.00 94.75 132 LEU A O 1
ATOM 1075 N N . GLY A 1 133 ? -11.496 -16.269 2.652 1.00 91.06 133 GLY A N 1
ATOM 1076 C CA . GLY A 1 133 ? -11.604 -14.852 2.320 1.00 91.06 133 GLY A CA 1
ATOM 1077 C C . GLY A 1 133 ? -10.779 -13.922 3.212 1.00 91.06 133 GLY A C 1
ATOM 1078 O O . GLY A 1 133 ? -10.863 -12.706 3.040 1.00 91.06 133 GLY A O 1
ATOM 1079 N N . ASN A 1 134 ? -9.960 -14.442 4.134 1.00 93.19 134 ASN A N 1
ATOM 1080 C CA . ASN A 1 134 ? -9.098 -13.591 4.954 1.00 93.19 134 ASN A CA 1
ATOM 1081 C C . ASN A 1 134 ? -7.910 -13.101 4.132 1.00 93.19 134 ASN A C 1
ATOM 1083 O O . ASN A 1 134 ? -7.224 -13.899 3.492 1.00 93.19 134 ASN A O 1
ATOM 1087 N N . VAL A 1 135 ? -7.611 -11.806 4.213 1.00 93.62 135 VAL A N 1
ATOM 1088 C CA . VAL A 1 135 ? -6.421 -11.228 3.579 1.00 93.62 135 VAL A CA 1
ATOM 1089 C C . VAL A 1 135 ? -5.164 -11.762 4.271 1.00 93.62 135 VAL A C 1
ATOM 1091 O O . VAL A 1 135 ? -5.006 -11.631 5.485 1.00 93.62 135 VAL A O 1
ATOM 1094 N N . ARG A 1 136 ? -4.272 -12.383 3.495 1.00 92.19 136 ARG A N 1
ATOM 1095 C CA . ARG A 1 136 ? -2.978 -12.924 3.944 1.00 92.19 136 ARG A CA 1
ATOM 1096 C C . ARG A 1 136 ? -1.810 -12.048 3.530 1.00 92.19 136 ARG A C 1
ATOM 1098 O O . ARG A 1 136 ? -0.837 -11.955 4.269 1.00 92.19 136 ARG A O 1
ATOM 1105 N N . GLN A 1 137 ? -1.925 -11.401 2.378 1.00 90.50 137 GLN A N 1
ATOM 1106 C CA . GLN A 1 137 ? -0.923 -10.479 1.871 1.00 90.50 137 GLN A CA 1
ATOM 1107 C C . GLN A 1 137 ? -1.604 -9.351 1.101 1.00 90.50 137 GLN A C 1
ATOM 1109 O O . GLN A 1 137 ? -2.637 -9.556 0.464 1.00 90.50 137 GLN A O 1
ATOM 1114 N N . VAL A 1 138 ? -1.003 -8.169 1.166 1.00 92.88 138 VAL A N 1
ATOM 1115 C CA . VAL A 1 138 ? -1.356 -7.020 0.335 1.00 92.88 138 VAL A CA 1
ATOM 1116 C C . VAL A 1 138 ? -0.198 -6.789 -0.626 1.00 92.88 138 VAL A C 1
ATOM 1118 O O . VAL A 1 138 ? 0.951 -6.718 -0.192 1.00 92.88 138 VAL A O 1
ATOM 1121 N N . VAL A 1 139 ? -0.490 -6.726 -1.922 1.00 87.75 139 VAL A N 1
ATOM 1122 C CA . VAL A 1 139 ? 0.509 -6.567 -2.984 1.00 87.75 139 VAL A CA 1
ATOM 1123 C C . VAL A 1 139 ? 0.262 -5.245 -3.699 1.00 87.75 139 VAL A C 1
ATOM 1125 O O . VAL A 1 139 ? -0.861 -4.964 -4.113 1.00 87.75 139 VAL A O 1
ATOM 1128 N N . ARG A 1 140 ? 1.312 -4.439 -3.861 1.00 86.19 140 ARG A N 1
ATOM 1129 C CA . ARG A 1 140 ? 1.323 -3.253 -4.729 1.00 86.19 140 ARG A CA 1
ATOM 1130 C C . ARG A 1 140 ? 2.099 -3.582 -5.996 1.00 86.19 140 ARG A C 1
ATOM 1132 O O . ARG A 1 140 ? 3.010 -4.410 -5.960 1.00 86.19 140 ARG A O 1
ATOM 1139 N N . ALA A 1 141 ? 1.759 -2.924 -7.103 1.00 71.19 141 ALA A N 1
ATOM 1140 C CA . ALA A 1 141 ? 2.647 -2.936 -8.259 1.00 71.19 141 ALA A CA 1
ATOM 1141 C C . ALA A 1 141 ? 4.031 -2.428 -7.815 1.00 71.19 141 ALA A C 1
ATOM 1143 O O . ALA A 1 141 ? 4.088 -1.473 -7.032 1.00 71.19 141 ALA A O 1
ATOM 1144 N N . PRO A 1 142 ? 5.131 -3.056 -8.264 1.00 62.97 142 PRO A N 1
ATOM 1145 C CA . PRO A 1 142 ? 6.455 -2.561 -7.943 1.00 62.97 142 PRO A CA 1
ATOM 1146 C C . PRO A 1 142 ? 6.563 -1.138 -8.485 1.00 62.97 142 PRO A C 1
ATOM 1148 O O . PRO A 1 142 ? 6.512 -0.903 -9.692 1.00 62.97 142 PRO A O 1
ATOM 1151 N N . VAL A 1 143 ? 6.689 -0.172 -7.581 1.00 61.59 143 VAL A N 1
ATOM 1152 C CA . VAL A 1 143 ? 7.194 1.141 -7.958 1.00 61.59 143 VAL A CA 1
ATOM 1153 C C . VAL A 1 143 ? 8.640 0.881 -8.339 1.00 61.59 143 VAL A C 1
ATOM 1155 O O . VAL A 1 143 ? 9.383 0.321 -7.532 1.00 61.59 143 VAL A O 1
ATOM 1158 N N . CYS A 1 144 ? 9.038 1.210 -9.567 1.00 59.84 144 CYS A N 1
ATOM 1159 C CA . CYS A 1 144 ? 10.425 1.046 -9.978 1.00 59.84 144 CYS A CA 1
ATOM 1160 C C . CYS A 1 144 ? 11.289 2.088 -9.251 1.00 59.84 144 CYS A C 1
ATOM 1162 O O . CYS A 1 144 ? 11.655 3.118 -9.810 1.00 59.84 144 CYS A O 1
ATOM 1164 N N . ALA A 1 145 ? 11.554 1.843 -7.966 1.00 53.25 145 ALA A N 1
ATOM 1165 C CA . ALA A 1 145 ? 12.234 2.756 -7.054 1.00 53.25 145 ALA A CA 1
ATOM 1166 C C . ALA A 1 145 ? 13.692 3.003 -7.474 1.00 53.25 145 ALA A C 1
ATOM 1168 O O . ALA A 1 145 ? 14.279 4.020 -7.116 1.00 53.25 145 ALA A O 1
ATOM 1169 N N . GLU A 1 146 ? 14.248 2.099 -8.287 1.00 63.09 146 GLU A N 1
ATOM 1170 C CA . GLU A 1 146 ? 15.603 2.180 -8.826 1.00 63.09 146 GLU A CA 1
ATOM 1171 C C . GLU A 1 146 ? 15.661 1.996 -10.348 1.00 63.09 146 GLU A C 1
ATOM 1173 O O . GLU A 1 146 ? 16.701 1.603 -10.879 1.00 63.09 146 GLU A O 1
ATOM 1178 N N . CYS A 1 147 ? 14.581 2.301 -11.079 1.00 70.25 147 CYS A N 1
ATOM 1179 C CA . CYS A 1 147 ? 14.685 2.404 -12.536 1.00 70.25 147 CYS A CA 1
ATOM 1180 C C . CYS A 1 147 ? 15.691 3.502 -12.867 1.00 70.25 147 CYS A C 1
ATOM 1182 O O . CYS A 1 147 ? 15.430 4.692 -12.685 1.00 70.25 147 CYS A O 1
ATOM 1184 N N . ARG A 1 148 ? 16.870 3.092 -13.322 1.00 83.06 148 ARG A N 1
ATOM 1185 C CA . ARG A 1 148 ? 17.974 3.996 -13.611 1.00 83.06 148 ARG A CA 1
ATOM 1186 C C . ARG A 1 148 ? 18.242 3.943 -15.092 1.00 83.06 148 ARG A C 1
ATOM 1188 O O . ARG A 1 148 ? 18.489 2.883 -15.655 1.00 83.06 148 ARG A O 1
ATOM 1195 N N . ILE A 1 149 ? 18.165 5.110 -15.703 1.00 86.25 149 ILE A N 1
ATOM 1196 C CA . ILE A 1 149 ? 18.365 5.298 -17.126 1.00 86.25 149 ILE A CA 1
ATOM 1197 C C . ILE A 1 149 ? 19.548 6.238 -17.318 1.00 86.25 149 ILE A C 1
ATOM 1199 O O . ILE A 1 149 ? 19.619 7.289 -16.687 1.00 86.25 149 ILE A O 1
ATOM 1203 N N . ALA A 1 150 ? 20.473 5.850 -18.189 1.00 89.50 150 ALA A N 1
ATOM 1204 C CA . ALA A 1 150 ? 21.485 6.748 -18.717 1.00 89.50 150 ALA A CA 1
ATOM 1205 C C . ALA A 1 150 ? 20.860 7.513 -19.891 1.00 89.50 150 ALA A C 1
ATOM 1207 O O . ALA A 1 150 ? 20.805 7.005 -21.012 1.00 89.50 150 ALA A O 1
ATOM 1208 N N . THR A 1 151 ? 20.323 8.707 -19.631 1.00 90.44 151 THR A N 1
ATOM 1209 C CA . THR A 1 151 ? 19.728 9.554 -20.678 1.00 90.44 151 THR A CA 1
ATOM 1210 C C . THR A 1 151 ? 20.785 10.170 -21.584 1.00 90.44 151 THR A C 1
ATOM 1212 O O . THR A 1 151 ? 20.464 10.552 -22.704 1.00 90.44 151 THR A O 1
ATOM 1215 N N . MET A 1 152 ? 22.043 10.212 -21.125 1.00 92.81 152 MET A N 1
ATOM 1216 C CA . MET A 1 152 ? 23.190 10.808 -21.807 1.00 92.81 152 MET A CA 1
ATOM 1217 C C . MET A 1 152 ? 23.123 12.331 -21.911 1.00 92.81 152 MET A C 1
ATOM 1219 O O . MET A 1 152 ? 24.026 12.916 -22.507 1.00 92.81 152 MET A O 1
ATOM 1223 N N . GLU A 1 153 ? 22.130 12.989 -21.317 1.00 92.56 153 GLU A N 1
ATOM 1224 C CA . GLU A 1 153 ? 21.994 14.445 -21.363 1.00 92.56 153 GLU A CA 1
ATOM 1225 C C . GLU A 1 153 ? 23.058 15.127 -20.498 1.00 92.56 153 GLU A C 1
ATOM 1227 O O . GLU A 1 153 ? 23.427 14.641 -19.425 1.00 92.56 153 GLU A O 1
ATOM 1232 N N . ALA A 1 154 ? 23.599 16.251 -20.973 1.00 90.69 154 ALA A N 1
ATOM 1233 C CA . ALA A 1 154 ? 24.680 16.937 -20.267 1.00 90.69 154 ALA A CA 1
ATOM 1234 C C . ALA A 1 154 ? 24.211 17.511 -18.921 1.00 90.69 154 ALA A C 1
ATOM 1236 O O . ALA A 1 154 ? 24.987 17.561 -17.971 1.00 90.69 154 ALA A O 1
ATOM 1237 N N . GLU A 1 155 ? 22.939 17.890 -18.837 1.00 90.81 155 GLU A N 1
ATOM 1238 C CA . GLU A 1 155 ? 22.274 18.417 -17.647 1.00 90.81 155 GLU A CA 1
ATOM 1239 C C . GLU A 1 155 ? 22.105 17.352 -16.559 1.00 90.81 155 GLU A C 1
ATOM 1241 O O . GLU A 1 155 ? 22.147 17.676 -15.377 1.00 90.81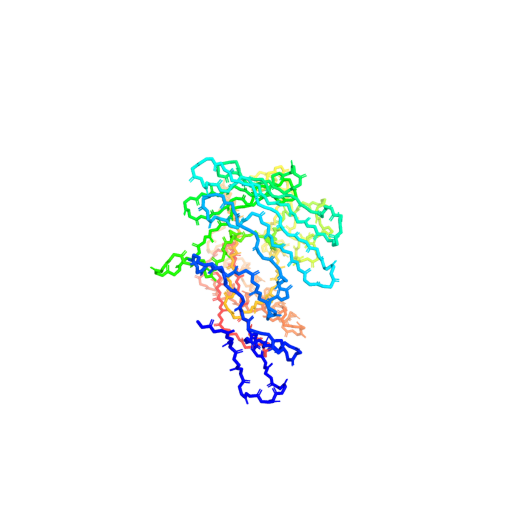 155 GLU A O 1
ATOM 1246 N N . ASN A 1 156 ? 21.966 16.082 -16.952 1.00 89.94 156 ASN A N 1
ATOM 1247 C CA . ASN A 1 156 ? 21.822 14.955 -16.029 1.00 89.94 156 ASN A CA 1
ATOM 1248 C C . ASN A 1 156 ? 23.169 14.307 -15.674 1.00 89.94 156 ASN A C 1
ATOM 1250 O O . ASN A 1 156 ? 23.206 13.400 -14.846 1.00 89.94 156 ASN A O 1
ATOM 1254 N N . ALA A 1 157 ? 24.275 14.763 -16.277 1.00 89.31 157 ALA A N 1
ATOM 1255 C CA . ALA A 1 157 ? 25.590 14.133 -16.160 1.00 89.31 157 ALA A CA 1
ATOM 1256 C C . ALA A 1 157 ? 26.043 13.943 -14.709 1.00 89.31 157 ALA A C 1
ATOM 1258 O O . ALA A 1 157 ? 26.549 12.883 -14.368 1.00 89.31 157 ALA A O 1
ATOM 1259 N N . GLU A 1 158 ? 25.833 14.951 -13.859 1.00 89.25 158 GLU A N 1
ATOM 1260 C CA . GLU A 1 158 ? 26.274 14.912 -12.462 1.00 89.25 158 GLU A CA 1
ATOM 1261 C C . GLU A 1 158 ? 25.569 13.812 -11.655 1.00 89.25 158 GLU A C 1
ATOM 1263 O O . GLU A 1 158 ? 26.184 13.200 -10.786 1.00 89.25 158 GLU A O 1
ATOM 1268 N N . GLU A 1 159 ? 24.296 13.530 -11.945 1.00 89.38 159 GLU A N 1
ATOM 1269 C CA . GLU A 1 159 ? 23.564 12.432 -11.305 1.00 89.38 159 GLU A CA 1
ATOM 1270 C C . GLU A 1 159 ? 23.855 11.086 -11.976 1.00 89.38 159 GLU A C 1
ATOM 1272 O O . GLU A 1 159 ? 24.041 10.084 -11.290 1.00 89.38 159 GLU A O 1
ATOM 1277 N N . GLU A 1 160 ? 23.931 11.042 -13.308 1.00 91.25 160 GLU A N 1
ATOM 1278 C CA . GLU A 1 160 ? 24.177 9.807 -14.060 1.00 91.25 160 GLU A CA 1
ATOM 1279 C C . GLU A 1 160 ? 25.564 9.225 -13.783 1.00 91.25 160 GLU A C 1
ATOM 1281 O O . GLU A 1 160 ? 25.671 8.022 -13.560 1.00 91.25 160 GLU A O 1
ATOM 1286 N N . GLU A 1 161 ? 26.606 10.059 -13.720 1.00 91.00 161 GLU A N 1
ATOM 1287 C CA . GLU A 1 161 ? 27.996 9.633 -13.488 1.00 91.00 161 GLU A CA 1
ATOM 1288 C C . GLU A 1 161 ? 28.231 9.067 -12.074 1.00 91.00 161 GLU A C 1
ATOM 1290 O O . GLU A 1 161 ? 29.243 8.413 -11.835 1.00 91.00 161 GLU A O 1
ATOM 1295 N N . LYS A 1 162 ? 27.290 9.248 -11.133 1.00 89.50 162 LYS A N 1
ATOM 1296 C CA . LYS A 1 162 ? 27.330 8.566 -9.823 1.00 89.50 162 LYS A CA 1
ATOM 1297 C C . LYS A 1 162 ? 26.994 7.081 -9.927 1.00 89.50 162 LYS A C 1
ATOM 1299 O O . LYS A 1 162 ? 27.393 6.307 -9.060 1.00 89.50 162 LYS A O 1
ATOM 1304 N N . TYR A 1 163 ? 26.205 6.702 -10.930 1.00 87.88 163 TYR A N 1
ATOM 1305 C CA . TYR A 1 163 ? 25.652 5.355 -11.068 1.00 87.88 163 TYR A CA 1
ATOM 1306 C C . TYR A 1 163 ? 26.158 4.634 -12.314 1.00 87.88 163 TYR A C 1
ATOM 1308 O O . TYR A 1 163 ? 26.198 3.408 -12.318 1.00 87.88 163 TYR A O 1
ATOM 1316 N N . PHE A 1 164 ? 26.516 5.372 -13.360 1.00 90.00 164 PHE A N 1
ATOM 1317 C CA . PHE A 1 164 ? 26.984 4.839 -14.627 1.00 90.00 164 PHE A CA 1
ATOM 1318 C C . PHE A 1 164 ? 28.397 5.329 -14.929 1.00 90.00 164 PHE A C 1
ATOM 1320 O O . PHE A 1 164 ? 28.690 6.522 -14.896 1.00 90.00 164 PHE A O 1
ATOM 1327 N N . GLU A 1 165 ? 29.255 4.396 -15.306 1.00 87.94 165 GLU A N 1
ATOM 1328 C CA . GLU A 1 165 ? 30.577 4.664 -15.856 1.00 87.94 165 GLU A CA 1
ATOM 1329 C C . GLU A 1 165 ? 30.483 4.869 -17.372 1.00 87.94 165 GLU A C 1
ATOM 1331 O O . GLU A 1 165 ? 29.518 4.446 -18.004 1.00 87.94 165 GLU A O 1
ATOM 1336 N N . GLY A 1 166 ? 31.468 5.530 -17.986 1.00 85.56 166 GLY A N 1
ATOM 1337 C CA . GLY A 1 166 ? 31.543 5.670 -19.447 1.00 85.56 166 GLY A CA 1
ATOM 1338 C C . GLY A 1 166 ? 30.526 6.636 -20.071 1.00 85.56 166 GLY A C 1
ATOM 1339 O O . GLY A 1 166 ? 30.443 6.726 -21.302 1.00 85.56 166 GLY A O 1
ATOM 1340 N N . ILE A 1 167 ? 29.751 7.370 -19.260 1.00 90.31 167 ILE A N 1
ATOM 1341 C CA . ILE A 1 167 ? 28.774 8.366 -19.729 1.00 90.31 167 ILE A CA 1
ATOM 1342 C C . ILE A 1 167 ? 29.479 9.453 -20.546 1.00 90.31 167 ILE A C 1
ATOM 1344 O O . ILE A 1 167 ? 29.150 9.681 -21.711 1.00 90.31 167 ILE A O 1
ATOM 1348 N N . ARG A 1 168 ? 30.486 10.112 -19.968 1.00 87.19 168 ARG A N 1
ATOM 1349 C CA . ARG A 1 168 ? 31.155 11.263 -20.586 1.00 87.19 168 ARG A CA 1
ATOM 1350 C C . ARG A 1 168 ? 31.900 10.899 -21.869 1.00 87.19 168 ARG A C 1
ATOM 1352 O O . ARG A 1 168 ? 31.888 11.668 -22.830 1.00 87.19 168 ARG A O 1
ATOM 1359 N N . GLU A 1 169 ? 32.560 9.750 -21.882 1.00 85.38 169 GLU A N 1
ATOM 1360 C CA . GLU A 1 169 ? 33.414 9.273 -22.969 1.00 85.38 169 GLU A CA 1
ATOM 1361 C C . GLU A 1 169 ? 32.600 8.832 -24.187 1.00 85.38 169 GLU A C 1
ATOM 1363 O O . GLU A 1 169 ? 33.030 9.025 -25.333 1.00 85.38 169 GLU A O 1
ATOM 1368 N N . SER A 1 170 ? 31.424 8.248 -23.941 1.00 87.75 170 SER A N 1
ATOM 1369 C CA . SER A 1 170 ? 30.531 7.748 -24.985 1.00 87.75 170 SER A CA 1
ATOM 1370 C C . SER A 1 170 ? 29.497 8.781 -25.446 1.00 87.75 170 SER A C 1
ATOM 1372 O O . SER A 1 170 ? 28.982 8.649 -26.560 1.00 87.75 170 SER A O 1
ATOM 1374 N N . ARG A 1 171 ? 29.227 9.836 -24.661 1.00 90.31 171 ARG A N 1
ATOM 1375 C CA . ARG A 1 171 ? 28.254 10.891 -24.990 1.00 90.31 171 ARG A CA 1
ATOM 1376 C C . ARG A 1 171 ? 28.548 11.558 -26.333 1.00 90.31 171 ARG A C 1
ATOM 1378 O O . ARG A 1 171 ? 29.635 12.079 -26.592 1.00 90.31 171 ARG A O 1
ATOM 1385 N N . GLN A 1 172 ? 27.514 11.638 -27.161 1.00 89.00 172 GLN A N 1
ATOM 1386 C CA . GLN A 1 172 ? 27.506 12.409 -28.393 1.00 89.00 172 GLN A CA 1
ATOM 1387 C C . GLN A 1 172 ? 26.136 13.054 -28.617 1.00 89.00 172 GLN A C 1
ATOM 1389 O O . GLN A 1 172 ? 25.108 12.411 -28.436 1.00 89.00 172 GLN A O 1
ATOM 1394 N N . GLY A 1 173 ? 26.116 14.300 -29.095 1.00 87.44 173 GLY A N 1
ATOM 1395 C CA . GLY A 1 173 ? 24.890 14.915 -29.609 1.00 87.44 173 GLY A CA 1
ATOM 1396 C C . GLY A 1 173 ? 24.402 14.195 -30.869 1.00 87.44 173 GLY A C 1
ATOM 1397 O O . GLY A 1 173 ? 25.086 14.240 -31.893 1.00 87.44 173 GLY A O 1
ATOM 1398 N N . ALA A 1 174 ? 23.257 13.522 -30.766 1.00 83.00 174 ALA A N 1
ATOM 1399 C CA . ALA A 1 174 ? 22.565 12.829 -31.855 1.00 83.00 174 ALA A CA 1
ATOM 1400 C C . ALA A 1 174 ? 21.095 12.588 -31.457 1.00 83.00 174 ALA A C 1
ATOM 1402 O O . ALA A 1 174 ? 20.639 11.450 -31.316 1.00 83.00 174 ALA A O 1
ATOM 1403 N N . GLY A 1 175 ? 20.356 13.673 -31.215 1.00 82.75 175 GLY A N 1
ATOM 1404 C CA . GLY A 1 175 ? 18.970 13.630 -30.732 1.00 82.75 175 GLY A CA 1
ATOM 1405 C C . GLY A 1 175 ? 18.017 12.858 -31.644 1.00 82.75 175 GLY A C 1
ATOM 1406 O O . GLY A 1 175 ? 17.073 12.231 -31.180 1.00 82.75 175 GLY A O 1
ATOM 1407 N N . GLU A 1 176 ? 18.311 12.784 -32.941 1.00 80.75 176 GLU A N 1
ATOM 1408 C CA . GLU A 1 176 ? 17.583 11.972 -33.919 1.00 80.75 176 GLU A CA 1
ATOM 1409 C C . GLU A 1 176 ? 17.655 10.452 -33.662 1.00 80.75 176 GLU A C 1
ATOM 1411 O O . GLU A 1 176 ? 17.002 9.651 -34.346 1.00 80.75 176 GLU A O 1
ATOM 1416 N N . HIS A 1 177 ? 18.530 10.023 -32.755 1.00 82.00 177 HIS A N 1
ATOM 1417 C CA . HIS A 1 177 ? 18.700 8.635 -32.333 1.00 82.00 177 HIS A CA 1
ATOM 1418 C C . HIS A 1 177 ? 18.315 8.430 -30.868 1.00 82.00 177 HIS A C 1
ATOM 1420 O O . HIS A 1 177 ? 18.320 7.292 -30.402 1.00 82.00 177 HIS A O 1
ATOM 1426 N N . ASN A 1 178 ? 17.930 9.500 -30.173 1.00 85.25 178 ASN A N 1
ATOM 1427 C CA . ASN A 1 178 ? 17.501 9.437 -28.793 1.00 85.25 178 ASN A CA 1
ATOM 1428 C C . ASN A 1 178 ? 16.049 8.926 -28.688 1.00 85.25 178 ASN A C 1
ATOM 1430 O O . ASN A 1 178 ? 15.204 9.155 -29.559 1.00 85.25 178 ASN A O 1
ATOM 1434 N N . LYS A 1 179 ? 15.777 8.167 -27.627 1.00 83.19 179 LYS A N 1
ATOM 1435 C CA . LYS A 1 179 ? 14.468 7.617 -27.266 1.00 83.19 179 LYS A CA 1
ATOM 1436 C C . LYS A 1 179 ? 13.880 8.249 -26.004 1.00 83.19 179 LYS A C 1
ATOM 1438 O O . LYS A 1 179 ? 12.703 8.021 -25.732 1.00 83.19 179 LYS A O 1
ATOM 1443 N N . THR A 1 180 ? 14.650 9.036 -25.257 1.00 83.44 180 THR A N 1
ATOM 1444 C CA . THR A 1 180 ? 14.153 9.808 -24.122 1.00 83.44 180 THR A CA 1
ATOM 1445 C C . THR A 1 180 ? 13.369 11.023 -24.637 1.00 83.44 180 THR A C 1
ATOM 1447 O O . THR A 1 180 ? 13.800 11.697 -25.580 1.00 83.44 180 THR A O 1
ATOM 1450 N N . PRO A 1 181 ? 12.175 11.310 -24.085 1.00 80.75 181 PRO A N 1
ATOM 1451 C CA . PRO A 1 181 ? 11.389 12.467 -24.501 1.00 80.75 181 PRO A CA 1
ATOM 1452 C C . PRO A 1 181 ? 12.172 13.776 -24.332 1.00 80.75 181 PRO A C 1
ATOM 1454 O O . PRO A 1 181 ? 12.559 14.132 -23.224 1.00 80.75 181 PRO A O 1
ATOM 1457 N N . GLY A 1 182 ? 12.393 14.496 -25.436 1.00 83.00 182 GLY A N 1
ATOM 1458 C CA . GLY A 1 182 ? 13.130 15.766 -25.438 1.00 83.00 182 GLY A CA 1
ATOM 1459 C C . GLY A 1 182 ? 14.655 15.638 -25.372 1.00 83.00 182 GLY A C 1
ATOM 1460 O O . GLY A 1 182 ? 15.328 16.666 -25.346 1.00 83.00 182 GLY A O 1
ATOM 1461 N N . GLY A 1 183 ? 15.198 14.419 -25.372 1.00 87.12 183 GLY A N 1
ATOM 1462 C CA . GLY A 1 183 ? 16.636 14.192 -25.302 1.00 87.12 183 GLY A CA 1
ATOM 1463 C C . GLY A 1 183 ? 17.373 14.486 -26.610 1.00 87.12 183 GLY A C 1
ATOM 1464 O O . GLY A 1 183 ? 16.834 14.317 -27.709 1.00 87.12 183 GLY A O 1
ATOM 1465 N N . TYR A 1 184 ? 18.627 14.924 -26.499 1.00 89.44 184 TYR A N 1
ATOM 1466 C CA . TYR A 1 184 ? 19.468 15.313 -27.633 1.00 89.44 184 TYR A CA 1
ATOM 1467 C C . TYR A 1 184 ? 20.827 14.600 -27.668 1.00 89.44 184 TYR A C 1
ATOM 1469 O O . TYR A 1 184 ? 21.559 14.719 -28.660 1.00 89.44 184 TYR A O 1
ATOM 1477 N N . ALA A 1 185 ? 21.165 13.829 -26.638 1.00 90.62 185 ALA A N 1
ATOM 1478 C CA . ALA A 1 185 ? 22.425 13.104 -26.554 1.00 90.62 185 ALA A CA 1
ATOM 1479 C C . ALA A 1 185 ? 22.231 11.580 -26.576 1.00 90.62 185 ALA A C 1
ATOM 1481 O O . ALA A 1 185 ? 21.210 11.052 -26.172 1.00 90.62 185 ALA A O 1
ATOM 1482 N N . THR A 1 186 ? 23.212 10.841 -27.085 1.00 89.25 186 THR A N 1
ATOM 1483 C CA . THR A 1 186 ? 23.206 9.370 -27.103 1.00 89.25 186 THR A CA 1
ATOM 1484 C C . THR A 1 186 ? 24.606 8.832 -26.831 1.00 89.25 186 THR A C 1
ATOM 1486 O O . THR A 1 186 ? 25.597 9.551 -26.987 1.00 89.25 186 THR A O 1
ATOM 1489 N N . ALA A 1 187 ? 24.702 7.563 -26.437 1.00 89.44 187 ALA A N 1
ATOM 1490 C CA . ALA A 1 187 ? 25.975 6.859 -26.368 1.00 89.44 187 ALA A CA 1
ATOM 1491 C C . ALA A 1 187 ? 26.384 6.410 -27.773 1.00 89.44 187 ALA A C 1
ATOM 1493 O O . ALA A 1 187 ? 25.688 5.618 -28.411 1.00 89.44 187 ALA A O 1
ATOM 1494 N N . TRP A 1 188 ? 27.516 6.911 -28.268 1.00 84.75 188 TRP A N 1
ATOM 1495 C CA . TRP A 1 188 ? 27.999 6.581 -29.603 1.00 84.75 188 TRP A CA 1
ATOM 1496 C C . TRP A 1 188 ? 29.202 5.649 -29.551 1.00 84.75 188 TRP A C 1
ATOM 1498 O O . TRP A 1 188 ? 30.326 6.069 -29.260 1.00 84.75 188 TRP A O 1
ATOM 1508 N N . LEU A 1 189 ? 28.953 4.379 -29.878 1.00 81.31 189 LEU A N 1
ATOM 1509 C CA . LEU A 1 189 ? 29.966 3.329 -29.872 1.00 81.31 189 LEU A CA 1
ATOM 1510 C C . LEU A 1 189 ? 30.620 3.223 -31.248 1.00 81.31 189 LEU A C 1
ATOM 1512 O O . LEU A 1 189 ? 29.971 2.952 -32.258 1.00 81.31 189 LEU A O 1
ATOM 1516 N N . ASN A 1 190 ? 31.921 3.487 -31.302 1.00 71.69 190 ASN A N 1
ATOM 1517 C CA . ASN A 1 190 ? 32.720 3.411 -32.511 1.00 71.69 190 ASN A CA 1
ATOM 1518 C C . ASN A 1 190 ? 34.158 2.974 -32.199 1.00 71.69 190 ASN A C 1
ATOM 1520 O O . ASN A 1 190 ? 34.987 3.758 -31.722 1.00 71.69 190 ASN A O 1
ATOM 1524 N N . ALA A 1 191 ? 34.474 1.734 -32.576 1.00 62.84 191 ALA A N 1
ATOM 1525 C CA . ALA A 1 191 ? 35.810 1.154 -32.478 1.00 62.84 191 ALA A CA 1
ATOM 1526 C C . ALA A 1 191 ? 36.893 1.973 -33.202 1.00 62.84 191 ALA A C 1
ATOM 1528 O O . ALA A 1 191 ? 37.987 2.168 -32.680 1.00 62.84 191 ALA A O 1
ATOM 1529 N N . GLY A 1 192 ? 36.581 2.545 -34.368 1.00 60.06 192 GLY A N 1
ATOM 1530 C CA . GLY A 1 192 ? 37.512 3.382 -35.132 1.00 60.06 192 GLY A CA 1
ATOM 1531 C C . GLY A 1 192 ? 37.856 4.717 -34.460 1.00 60.06 192 GLY A C 1
ATOM 1532 O O . GLY A 1 192 ? 38.828 5.362 -34.853 1.00 60.06 192 GLY A O 1
ATOM 1533 N N . ARG A 1 193 ? 37.087 5.131 -33.444 1.00 65.19 193 ARG A N 1
ATOM 1534 C CA . ARG A 1 193 ? 37.322 6.336 -32.629 1.00 65.19 193 ARG A CA 1
ATOM 1535 C C . ARG A 1 193 ? 37.693 6.020 -31.178 1.00 65.19 193 ARG A C 1
ATOM 1537 O O . ARG A 1 193 ? 37.651 6.923 -30.350 1.00 65.19 193 ARG A O 1
ATOM 1544 N N . ASN A 1 194 ? 38.062 4.771 -30.878 1.00 66.44 194 ASN A N 1
ATOM 1545 C CA . ASN A 1 194 ? 38.415 4.319 -29.529 1.00 66.44 194 ASN A CA 1
ATOM 1546 C C . ASN A 1 194 ? 37.275 4.468 -28.497 1.00 66.44 194 ASN A C 1
ATOM 1548 O O . ASN A 1 194 ? 37.534 4.683 -27.319 1.00 66.44 194 ASN A O 1
ATOM 1552 N N . ARG A 1 195 ? 36.012 4.384 -28.940 1.00 72.19 195 ARG A N 1
ATOM 1553 C CA . ARG A 1 195 ? 34.809 4.451 -28.091 1.00 72.19 195 ARG A CA 1
ATOM 1554 C C . ARG A 1 195 ? 34.066 3.127 -28.175 1.00 72.19 195 ARG A C 1
ATOM 1556 O O . ARG A 1 195 ? 33.067 3.024 -28.873 1.00 72.19 195 ARG A O 1
ATOM 1563 N N . ILE A 1 196 ? 34.641 2.079 -27.603 1.00 71.62 196 ILE A N 1
ATOM 1564 C CA . ILE A 1 196 ? 34.161 0.707 -27.828 1.00 71.62 196 ILE A CA 1
ATOM 1565 C C . ILE A 1 196 ? 33.073 0.321 -26.815 1.00 71.62 196 ILE A C 1
ATOM 1567 O O . ILE A 1 196 ? 32.203 -0.481 -27.135 1.00 71.62 196 ILE A O 1
ATOM 1571 N N . LEU A 1 197 ? 33.094 0.934 -25.631 1.00 76.94 197 LEU A N 1
ATOM 1572 C CA . LEU A 1 197 ? 32.171 0.665 -24.533 1.00 76.94 197 LEU A CA 1
ATOM 1573 C C . LEU A 1 197 ? 31.264 1.866 -24.284 1.00 76.94 197 LEU A C 1
ATOM 1575 O O . LEU A 1 197 ? 31.691 3.019 -24.392 1.00 76.94 197 LEU A O 1
ATOM 1579 N N . GLY A 1 198 ? 29.998 1.561 -24.018 1.00 85.62 198 GLY A N 1
ATOM 1580 C CA . GLY A 1 198 ? 28.990 2.534 -23.623 1.00 85.62 198 GLY A CA 1
ATOM 1581 C C . GLY A 1 198 ? 28.856 2.628 -22.112 1.00 85.62 198 GLY A C 1
ATOM 1582 O O . GLY A 1 198 ? 29.718 2.125 -21.394 1.00 85.62 198 GLY A O 1
ATOM 1583 N N . PRO A 1 199 ? 27.768 3.248 -21.637 1.00 89.44 199 PRO A N 1
ATOM 1584 C CA . PRO A 1 199 ? 27.468 3.315 -20.221 1.00 89.44 199 PRO A CA 1
ATOM 1585 C C . PRO A 1 199 ? 27.400 1.927 -19.580 1.00 89.44 199 PRO A C 1
ATOM 1587 O O . PRO A 1 199 ? 26.733 1.037 -20.111 1.00 89.44 199 PRO A O 1
ATOM 1590 N N . SER A 1 200 ? 28.052 1.758 -18.434 1.00 87.44 200 SER A N 1
ATOM 1591 C CA . SER A 1 200 ? 28.042 0.517 -17.651 1.00 87.44 200 SER A CA 1
ATOM 1592 C C . SER A 1 200 ? 27.762 0.797 -16.181 1.00 87.44 200 SER A C 1
ATOM 1594 O O . SER A 1 200 ? 28.039 1.883 -15.683 1.00 87.44 200 SER A O 1
ATOM 1596 N N . ARG A 1 201 ? 27.196 -0.183 -15.477 1.00 85.62 201 ARG A N 1
ATOM 1597 C CA . ARG A 1 201 ? 26.891 -0.098 -14.046 1.00 85.62 201 ARG A CA 1
ATOM 1598 C C . ARG A 1 201 ? 26.914 -1.491 -13.423 1.00 85.62 201 ARG A C 1
ATOM 1600 O O . ARG A 1 201 ? 26.596 -2.465 -14.100 1.00 85.62 201 ARG A O 1
ATOM 1607 N N . SER A 1 202 ? 27.205 -1.563 -12.127 1.00 84.44 202 SER A N 1
ATOM 1608 C CA . SER A 1 202 ? 26.935 -2.735 -11.296 1.00 84.44 202 SER A CA 1
ATOM 1609 C C . SER A 1 202 ? 25.784 -2.498 -10.313 1.00 84.44 202 SER A C 1
ATOM 1611 O O . SER A 1 202 ? 25.482 -1.368 -9.912 1.00 84.44 202 SER A O 1
ATOM 1613 N N . GLN A 1 203 ? 25.114 -3.587 -9.946 1.00 84.25 203 GLN A N 1
ATOM 1614 C CA . GLN A 1 203 ? 24.026 -3.601 -8.978 1.00 84.25 203 GLN A CA 1
ATOM 1615 C C . GLN A 1 203 ? 24.163 -4.850 -8.111 1.00 84.25 203 GLN A C 1
ATOM 1617 O O . GLN A 1 203 ? 24.266 -5.957 -8.636 1.00 84.25 203 GLN A O 1
ATOM 1622 N N . GLU A 1 204 ? 24.151 -4.669 -6.793 1.00 83.19 204 GLU A N 1
ATOM 1623 C CA . GLU A 1 204 ? 24.045 -5.788 -5.860 1.00 83.19 204 GLU A CA 1
ATOM 1624 C C . GLU A 1 204 ? 22.598 -6.292 -5.846 1.00 83.19 204 GLU A C 1
ATOM 1626 O O . GLU A 1 204 ? 21.658 -5.492 -5.803 1.00 83.19 204 GLU A O 1
ATOM 1631 N N . VAL A 1 205 ? 22.430 -7.611 -5.910 1.00 81.25 205 VAL A N 1
ATOM 1632 C CA . VAL A 1 205 ? 21.131 -8.293 -5.948 1.00 81.25 205 VAL A CA 1
ATOM 1633 C C . VAL A 1 205 ? 21.100 -9.402 -4.902 1.00 81.25 205 VAL A C 1
ATOM 1635 O O . VAL A 1 205 ? 22.118 -10.043 -4.639 1.00 81.25 205 VAL A O 1
ATOM 1638 N N . GLN A 1 206 ? 19.935 -9.634 -4.304 1.00 81.12 206 GLN A N 1
ATOM 1639 C CA . GLN A 1 206 ? 19.705 -10.684 -3.316 1.00 81.12 206 GLN A CA 1
ATOM 1640 C C . GLN A 1 206 ? 18.926 -11.856 -3.925 1.00 81.12 206 GLN A C 1
ATOM 1642 O O . GLN A 1 206 ? 18.337 -11.775 -5.006 1.00 81.12 206 GLN A O 1
ATOM 1647 N N . GLN A 1 207 ? 18.916 -12.990 -3.221 1.00 75.94 207 GLN A N 1
ATOM 1648 C CA . GLN A 1 207 ? 18.150 -14.152 -3.660 1.00 75.94 207 GLN A CA 1
ATOM 1649 C C . GLN A 1 207 ? 16.651 -13.819 -3.731 1.00 75.94 207 GLN A C 1
ATOM 1651 O O . GLN A 1 207 ? 16.032 -13.497 -2.720 1.00 75.94 207 GLN A O 1
ATOM 1656 N N . GLY A 1 208 ? 16.063 -13.983 -4.918 1.00 74.56 208 GLY A N 1
ATOM 1657 C CA . GLY A 1 208 ? 14.647 -13.705 -5.177 1.00 74.56 208 GLY A CA 1
ATOM 1658 C C . GLY A 1 208 ? 14.389 -12.376 -5.887 1.00 74.56 208 GLY A C 1
ATOM 1659 O O . GLY A 1 208 ? 13.259 -12.153 -6.320 1.00 74.56 208 GLY A O 1
ATOM 1660 N N . ASP A 1 209 ? 15.416 -11.543 -6.063 1.00 75.56 209 ASP A N 1
ATOM 1661 C CA . ASP A 1 209 ? 15.303 -10.311 -6.839 1.00 75.56 209 ASP A CA 1
ATOM 1662 C C . ASP A 1 209 ? 15.181 -10.601 -8.342 1.00 75.56 209 ASP A C 1
ATOM 1664 O O . ASP A 1 209 ? 15.718 -11.581 -8.866 1.00 75.56 209 ASP A O 1
ATOM 1668 N N . SER A 1 210 ? 14.478 -9.713 -9.047 1.00 75.69 210 SER A N 1
ATOM 1669 C CA . SER A 1 210 ? 14.357 -9.717 -10.506 1.00 75.69 210 SER A CA 1
ATOM 1670 C C . SER A 1 210 ? 14.890 -8.400 -11.051 1.00 75.69 210 SER A C 1
ATOM 1672 O O . SER A 1 210 ? 14.454 -7.334 -10.618 1.00 75.69 210 SER A O 1
ATOM 1674 N N . VAL A 1 211 ? 15.800 -8.470 -12.023 1.00 77.69 211 VAL A N 1
ATOM 1675 C CA . VAL A 1 211 ? 16.381 -7.297 -12.687 1.00 77.69 211 VAL A CA 1
ATOM 1676 C C . VAL A 1 211 ? 15.979 -7.302 -14.154 1.00 77.69 211 VAL A C 1
ATOM 1678 O O . VAL A 1 211 ? 16.164 -8.299 -14.848 1.00 77.69 211 VAL A O 1
ATOM 1681 N N . GLU A 1 212 ? 15.448 -6.177 -14.624 1.00 81.06 212 GLU A N 1
ATOM 1682 C CA . GLU A 1 212 ? 15.174 -5.937 -16.038 1.00 81.06 212 GLU A CA 1
ATOM 1683 C C . GLU A 1 212 ? 16.174 -4.908 -16.570 1.00 81.06 212 GLU A C 1
ATOM 1685 O O . GLU A 1 212 ? 16.339 -3.827 -16.003 1.00 81.06 212 GLU A O 1
ATOM 1690 N N . LEU A 1 213 ? 16.860 -5.260 -17.656 1.00 83.12 213 LEU A N 1
ATOM 1691 C CA . LEU A 1 213 ? 17.828 -4.406 -18.336 1.00 83.12 213 LEU A CA 1
ATOM 1692 C C . LEU A 1 213 ? 17.345 -4.169 -19.766 1.00 83.12 213 LEU A C 1
ATOM 1694 O O . LEU A 1 213 ? 16.833 -5.080 -20.414 1.00 83.12 213 LEU A O 1
ATOM 1698 N N . GLY A 1 214 ? 17.532 -2.954 -20.278 1.00 82.44 214 GLY A N 1
ATOM 1699 C CA . GLY A 1 214 ? 17.138 -2.614 -21.638 1.00 82.44 214 GLY A CA 1
ATOM 1700 C C . GLY A 1 214 ? 18.029 -1.542 -22.245 1.00 82.44 214 GLY A C 1
ATOM 1701 O O . GLY A 1 214 ? 18.339 -0.537 -21.607 1.00 82.44 214 GLY A O 1
ATOM 1702 N N . VAL A 1 215 ? 18.398 -1.736 -23.512 1.00 83.38 215 VAL A N 1
ATOM 1703 C CA . VAL A 1 215 ? 19.082 -0.731 -24.329 1.00 83.38 215 VAL A CA 1
ATOM 1704 C C . VAL A 1 215 ? 18.345 -0.549 -25.649 1.00 83.38 215 VAL A C 1
ATOM 1706 O O . VAL A 1 215 ? 17.848 -1.503 -26.247 1.00 83.38 215 VAL A O 1
ATOM 1709 N N . PHE A 1 216 ? 18.309 0.684 -26.146 1.00 79.12 216 PHE A N 1
ATOM 1710 C CA . PHE A 1 216 ? 17.823 0.976 -27.490 1.00 79.12 216 PHE A CA 1
ATOM 1711 C C . PHE A 1 216 ? 19.008 1.260 -28.410 1.00 79.12 216 PHE A C 1
ATOM 1713 O O . PHE A 1 216 ? 19.573 2.351 -28.399 1.00 79.12 216 PHE A O 1
ATOM 1720 N N . GLY A 1 217 ? 19.381 0.270 -29.221 1.00 76.75 217 GLY A N 1
ATOM 1721 C CA . GLY A 1 217 ? 20.420 0.411 -30.239 1.00 76.75 217 GLY A CA 1
ATOM 1722 C C . GLY A 1 217 ? 19.852 0.856 -31.587 1.00 76.75 217 GLY A C 1
ATOM 1723 O O . GLY A 1 217 ? 18.812 0.367 -32.032 1.00 76.75 217 GLY A O 1
ATOM 1724 N N . LYS A 1 218 ? 20.555 1.757 -32.282 1.00 72.56 218 LYS A N 1
ATOM 1725 C CA . LYS A 1 218 ? 20.290 2.070 -33.691 1.00 72.56 218 LYS A CA 1
ATOM 1726 C C . LYS A 1 218 ? 21.577 2.003 -34.498 1.00 72.56 218 LYS A C 1
ATOM 1728 O O . LYS A 1 218 ? 22.545 2.698 -34.205 1.00 72.56 218 LYS A O 1
ATOM 1733 N N . TYR A 1 219 ? 21.542 1.222 -35.571 1.00 68.81 219 TYR A N 1
ATOM 1734 C CA . TYR A 1 219 ? 22.635 1.132 -36.529 1.00 68.81 219 TYR A CA 1
ATOM 1735 C C . TYR A 1 219 ? 22.423 2.142 -37.643 1.00 68.81 219 TYR A C 1
ATOM 1737 O O . TYR A 1 219 ? 21.428 2.100 -38.370 1.00 68.81 219 TYR A O 1
ATOM 1745 N N . VAL A 1 220 ? 23.372 3.059 -37.792 1.00 61.50 220 VAL A N 1
ATOM 1746 C CA . VAL A 1 220 ? 23.467 3.844 -39.017 1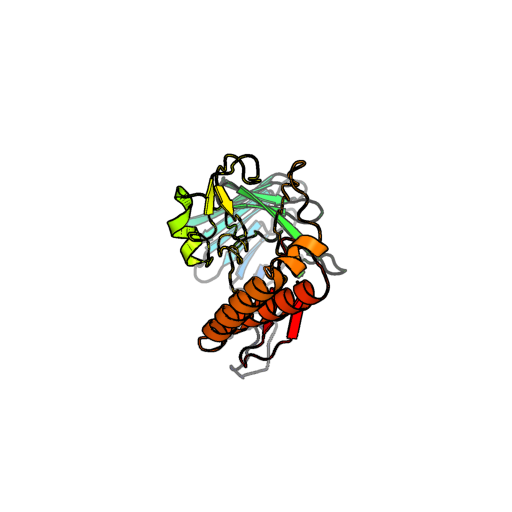.00 61.50 220 VAL A CA 1
ATOM 1747 C C . VAL A 1 220 ? 24.112 2.933 -40.058 1.00 61.50 220 VAL A C 1
ATOM 1749 O O . VAL A 1 220 ? 25.297 2.643 -39.954 1.00 61.50 220 VAL A O 1
ATOM 1752 N N . ASP A 1 221 ? 23.338 2.466 -41.040 1.00 55.84 221 ASP A N 1
ATOM 1753 C CA . ASP A 1 221 ? 23.871 1.837 -42.256 1.00 55.84 221 ASP A CA 1
ATOM 1754 C C . ASP A 1 221 ? 24.162 2.950 -43.277 1.00 55.84 221 ASP A C 1
ATOM 1756 O O . ASP A 1 221 ? 23.235 3.448 -43.936 1.00 55.84 221 ASP A O 1
ATOM 1760 N N . PRO A 1 222 ? 25.418 3.423 -43.407 1.00 51.94 222 PRO A N 1
ATOM 1761 C CA . PRO A 1 222 ? 25.754 4.377 -44.436 1.00 51.94 222 PRO A CA 1
ATOM 1762 C C . PRO A 1 222 ? 25.723 3.627 -45.764 1.00 51.94 222 PRO A C 1
ATOM 1764 O O . PRO A 1 222 ? 26.722 3.058 -46.213 1.00 51.94 222 PRO A O 1
ATOM 1767 N N . LYS A 1 223 ? 24.593 3.700 -46.470 1.00 49.66 223 LYS A N 1
ATOM 1768 C CA . LYS A 1 223 ? 24.572 3.512 -47.923 1.00 49.66 223 LYS A CA 1
ATOM 1769 C C . LYS A 1 223 ? 25.482 4.569 -48.567 1.00 49.66 223 LYS A C 1
ATOM 1771 O O . LYS A 1 223 ? 24.990 5.591 -49.035 1.00 49.66 223 LYS A O 1
ATOM 1776 N N . LYS A 1 224 ? 26.802 4.325 -48.534 1.00 47.44 224 LYS A N 1
ATOM 1777 C CA . LYS A 1 224 ? 27.884 4.857 -49.387 1.00 47.44 224 LYS A CA 1
ATOM 1778 C C . LYS A 1 224 ? 29.304 4.355 -49.059 1.00 47.44 224 LYS A C 1
ATOM 1780 O O . LYS A 1 224 ? 30.197 4.628 -49.851 1.00 47.44 224 LYS A O 1
ATOM 1785 N N . PHE A 1 225 ? 29.534 3.542 -48.025 1.00 49.03 225 PHE A N 1
ATOM 1786 C CA . PHE A 1 225 ? 30.739 2.698 -47.982 1.00 49.03 225 PHE A CA 1
ATOM 1787 C C . PHE A 1 225 ? 30.454 1.434 -47.172 1.00 49.03 225 PHE A C 1
ATOM 1789 O O . PHE A 1 225 ? 30.471 1.450 -45.945 1.00 49.03 225 PHE A O 1
ATOM 1796 N N . LYS A 1 226 ? 30.176 0.322 -47.860 1.00 46.44 226 LYS A N 1
ATOM 1797 C CA . LYS A 1 226 ? 30.167 -0.987 -47.209 1.00 46.44 226 LYS A CA 1
ATOM 1798 C C . LYS A 1 226 ? 31.619 -1.325 -46.892 1.00 46.44 226 LYS A C 1
ATOM 1800 O O . LYS A 1 226 ? 32.361 -1.753 -47.776 1.00 46.44 226 LYS A O 1
ATOM 1805 N N . LEU A 1 227 ? 32.037 -1.118 -45.646 1.00 51.03 227 LEU A N 1
ATOM 1806 C CA . LEU A 1 227 ? 33.164 -1.864 -45.101 1.00 51.03 227 LEU A CA 1
ATOM 1807 C C . LEU A 1 227 ? 32.732 -3.326 -45.145 1.00 51.03 227 LEU A C 1
ATOM 1809 O O . LEU A 1 227 ? 31.955 -3.788 -44.319 1.00 51.03 227 LEU A O 1
ATOM 1813 N N . SER A 1 228 ? 33.123 -4.020 -46.212 1.00 57.12 228 SER A N 1
ATOM 1814 C CA . SER A 1 228 ? 32.817 -5.436 -46.314 1.00 57.12 228 SER A CA 1
ATOM 1815 C C . SER A 1 228 ? 33.506 -6.161 -45.152 1.00 57.12 228 SER A C 1
ATOM 1817 O O . SER A 1 228 ? 34.582 -5.722 -44.735 1.00 57.12 228 SER A O 1
ATOM 1819 N N . PRO A 1 229 ? 32.950 -7.280 -44.667 1.00 56.12 229 PRO A N 1
ATOM 1820 C CA . PRO A 1 229 ? 33.653 -8.233 -43.808 1.00 56.12 229 PRO A CA 1
ATOM 1821 C C . PRO A 1 229 ? 35.135 -8.409 -44.170 1.00 56.12 229 PRO A C 1
ATOM 1823 O O . PRO A 1 229 ? 36.027 -8.293 -43.335 1.00 56.12 229 PRO A O 1
ATOM 1826 N N . ALA A 1 230 ? 35.409 -8.572 -45.467 1.00 57.22 230 ALA A N 1
ATOM 1827 C CA . ALA A 1 230 ? 36.758 -8.710 -45.994 1.00 57.22 230 ALA A CA 1
ATOM 1828 C C . ALA A 1 230 ? 37.594 -7.426 -45.859 1.00 57.22 230 ALA A C 1
ATOM 1830 O O . ALA A 1 230 ? 38.792 -7.504 -45.619 1.00 57.22 230 ALA A O 1
ATOM 1831 N N . SER A 1 231 ? 36.991 -6.244 -45.992 1.00 57.50 231 SER A N 1
ATOM 1832 C CA . SER A 1 231 ? 37.655 -4.950 -45.798 1.00 57.50 231 SER A CA 1
ATOM 1833 C C . SER A 1 231 ? 38.021 -4.712 -44.329 1.00 57.50 231 SER A C 1
ATOM 1835 O O . SER A 1 231 ? 39.092 -4.174 -44.059 1.00 57.50 231 SER A O 1
ATOM 1837 N N . PHE A 1 232 ? 37.167 -5.121 -43.386 1.00 60.06 232 PHE A N 1
ATOM 1838 C CA . PHE A 1 232 ? 37.404 -4.979 -41.945 1.00 60.06 232 PHE A CA 1
ATOM 1839 C C . PHE A 1 232 ? 38.576 -5.858 -41.479 1.00 60.06 232 PHE A C 1
ATOM 1841 O O . PHE A 1 232 ? 39.519 -5.353 -40.871 1.00 60.06 232 PHE A O 1
ATOM 1848 N N . VAL A 1 233 ? 38.595 -7.126 -41.904 1.00 60.66 233 VAL A N 1
ATOM 1849 C CA . VAL A 1 233 ? 39.701 -8.064 -41.634 1.00 60.66 233 VAL A CA 1
ATOM 1850 C C . VAL A 1 233 ? 40.987 -7.661 -42.375 1.00 60.66 233 VAL A C 1
ATOM 1852 O O . VAL A 1 233 ? 42.081 -7.676 -41.816 1.00 60.66 233 VAL A O 1
ATOM 1855 N N . ARG A 1 234 ? 40.892 -7.238 -43.646 1.00 60.22 234 ARG A N 1
ATOM 1856 C CA . ARG A 1 234 ? 42.068 -6.863 -44.461 1.00 60.22 234 ARG A CA 1
ATOM 1857 C C . ARG A 1 234 ? 42.755 -5.584 -43.983 1.00 60.22 234 ARG A C 1
ATOM 1859 O O . ARG A 1 234 ? 43.954 -5.431 -44.194 1.00 60.22 234 ARG A O 1
ATOM 1866 N N . THR A 1 235 ? 42.011 -4.665 -43.373 1.00 64.81 235 THR A N 1
ATOM 1867 C CA . THR A 1 235 ? 42.569 -3.433 -42.788 1.00 64.81 235 THR A CA 1
ATOM 1868 C C . THR A 1 235 ? 43.170 -3.657 -41.399 1.00 64.81 235 THR A C 1
ATOM 1870 O O . THR A 1 235 ? 43.807 -2.746 -40.876 1.00 64.81 235 THR A O 1
ATOM 1873 N N . GLY A 1 236 ? 43.008 -4.851 -40.811 1.00 66.19 236 GLY A N 1
ATOM 1874 C CA . GLY A 1 236 ? 43.505 -5.182 -39.474 1.00 66.19 236 GLY A CA 1
ATOM 1875 C C . GLY A 1 236 ? 42.763 -4.463 -38.344 1.00 66.19 236 GLY A C 1
ATOM 1876 O O . GLY A 1 236 ? 43.268 -4.400 -37.222 1.00 66.19 236 GLY A O 1
ATOM 1877 N N . MET A 1 237 ? 41.595 -3.877 -38.632 1.00 65.56 237 MET A N 1
ATOM 1878 C CA . MET A 1 237 ? 40.784 -3.173 -37.636 1.00 65.56 237 MET A CA 1
ATOM 1879 C C . MET A 1 237 ? 40.156 -4.133 -36.625 1.00 65.56 237 MET A C 1
ATOM 1881 O O . MET A 1 237 ? 40.025 -3.768 -35.463 1.00 65.56 237 MET A O 1
ATOM 1885 N N . ASP A 1 238 ? 39.841 -5.357 -37.045 1.00 66.00 238 ASP A N 1
ATOM 1886 C CA . ASP A 1 238 ? 39.455 -6.482 -36.190 1.00 66.00 238 ASP A CA 1
ATOM 1887 C C . ASP A 1 238 ? 40.532 -6.789 -35.141 1.00 66.00 238 ASP A C 1
ATOM 1889 O O . ASP A 1 238 ? 40.254 -6.827 -33.946 1.00 66.00 238 ASP A O 1
ATOM 1893 N N . LYS A 1 239 ? 41.790 -6.914 -35.572 1.00 72.31 239 LYS A N 1
ATOM 1894 C CA . LYS A 1 239 ? 42.929 -7.184 -34.687 1.00 72.31 239 LYS A CA 1
ATOM 1895 C C . LYS A 1 239 ? 43.200 -6.020 -33.746 1.00 72.31 239 LYS A C 1
ATOM 1897 O O . LYS A 1 239 ? 43.461 -6.248 -32.572 1.00 72.31 239 LYS A O 1
ATOM 1902 N N . LYS A 1 240 ? 43.104 -4.783 -34.245 1.00 71.88 240 LYS A N 1
ATOM 1903 C CA . LYS A 1 240 ? 43.261 -3.577 -33.425 1.00 71.88 240 LYS A CA 1
ATOM 1904 C C . LYS A 1 240 ? 42.146 -3.458 -32.381 1.00 71.88 240 LYS A C 1
ATOM 1906 O O . LYS A 1 240 ? 42.435 -3.115 -31.244 1.00 71.88 240 LYS A O 1
ATOM 1911 N N . LEU A 1 241 ? 40.904 -3.774 -32.748 1.00 68.44 241 LEU A N 1
ATOM 1912 C CA . LEU A 1 241 ? 39.759 -3.776 -31.838 1.00 68.44 241 LEU A CA 1
ATOM 1913 C C . LEU A 1 241 ? 39.903 -4.852 -30.758 1.00 68.44 241 LEU A C 1
ATOM 1915 O O . LEU A 1 241 ? 39.768 -4.545 -29.578 1.00 68.44 241 LEU A O 1
ATOM 1919 N N . ILE A 1 242 ? 40.234 -6.086 -31.148 1.00 70.44 242 ILE A N 1
ATOM 1920 C CA . ILE A 1 242 ? 40.500 -7.181 -30.206 1.00 70.44 242 ILE A CA 1
ATOM 1921 C C . ILE A 1 242 ? 41.646 -6.803 -29.267 1.00 70.44 242 ILE A C 1
ATOM 1923 O O . ILE A 1 242 ? 41.525 -6.996 -28.063 1.00 70.44 242 ILE A O 1
ATOM 1927 N N . GLN A 1 243 ? 42.731 -6.226 -29.790 1.00 76.00 243 GLN A N 1
ATOM 1928 C CA . GLN A 1 243 ? 43.867 -5.783 -28.985 1.00 76.00 243 GLN A CA 1
ATOM 1929 C C . GLN A 1 243 ? 43.467 -4.691 -27.985 1.00 76.00 243 GLN A C 1
ATOM 1931 O O . GLN A 1 243 ? 43.773 -4.824 -26.808 1.00 76.00 243 GLN A O 1
ATOM 1936 N N . GLN A 1 244 ? 42.737 -3.659 -28.415 1.00 70.50 244 GLN A N 1
ATOM 1937 C CA . GLN A 1 244 ? 42.279 -2.581 -27.533 1.00 70.50 244 GLN A CA 1
ATOM 1938 C C . GLN A 1 244 ? 41.320 -3.079 -26.448 1.00 70.50 244 GLN A C 1
ATOM 1940 O O . GLN A 1 244 ? 41.442 -2.679 -25.295 1.00 70.50 244 GLN A O 1
ATOM 1945 N N . LEU A 1 245 ? 40.395 -3.976 -26.798 1.00 68.88 245 LEU A N 1
ATOM 1946 C CA . LEU A 1 245 ? 39.510 -4.619 -25.830 1.00 68.88 245 LEU A CA 1
ATOM 1947 C C . LEU A 1 245 ? 40.287 -5.515 -24.860 1.00 68.88 245 LEU A C 1
ATOM 1949 O O . LEU A 1 245 ? 40.017 -5.493 -23.667 1.00 68.88 245 LEU A O 1
ATOM 1953 N N . THR A 1 246 ? 41.281 -6.259 -25.348 1.00 73.56 246 THR A N 1
ATOM 1954 C CA . THR A 1 246 ? 42.135 -7.111 -24.505 1.00 73.56 246 THR A CA 1
ATOM 1955 C C . THR A 1 246 ? 42.959 -6.266 -23.537 1.00 73.56 246 THR A C 1
ATOM 1957 O O . THR A 1 246 ? 43.000 -6.573 -22.353 1.00 73.56 246 THR A O 1
ATOM 1960 N N . GLU A 1 247 ? 43.577 -5.182 -24.011 1.00 74.31 247 GLU A N 1
ATOM 1961 C CA . GLU A 1 247 ? 44.345 -4.247 -23.179 1.00 74.31 247 GLU A CA 1
ATOM 1962 C C . GLU A 1 247 ? 43.450 -3.579 -22.126 1.00 74.31 247 GLU A C 1
ATOM 1964 O O . GLU A 1 247 ? 43.821 -3.489 -20.958 1.00 74.31 247 GLU A O 1
ATOM 1969 N N . TYR A 1 248 ? 42.246 -3.154 -22.512 1.00 68.62 248 TYR A N 1
ATOM 1970 C CA . TYR A 1 248 ? 41.296 -2.535 -21.593 1.00 68.62 248 TYR A CA 1
ATOM 1971 C C . TYR A 1 248 ? 40.761 -3.535 -20.551 1.00 68.62 248 TYR A C 1
ATOM 1973 O O . TYR A 1 248 ? 40.794 -3.243 -19.359 1.00 68.62 248 TYR A O 1
ATOM 1981 N N . GLY A 1 249 ? 40.368 -4.742 -20.971 1.00 66.56 249 GLY A N 1
ATOM 1982 C CA . GLY A 1 249 ? 39.939 -5.814 -20.069 1.00 66.56 249 GLY A CA 1
ATOM 1983 C C . GLY A 1 249 ? 41.045 -6.273 -19.115 1.00 66.56 249 GLY A C 1
ATOM 1984 O O . GLY A 1 249 ? 40.779 -6.511 -17.942 1.00 66.56 249 GLY A O 1
ATOM 1985 N N . GLN A 1 250 ? 42.301 -6.332 -19.572 1.00 67.12 250 GLN A N 1
ATOM 1986 C CA . GLN A 1 250 ? 43.445 -6.645 -18.710 1.00 67.12 250 GLN A CA 1
ATOM 1987 C C . GLN A 1 250 ? 43.694 -5.554 -17.664 1.00 67.12 250 GLN A C 1
ATOM 1989 O O . GLN A 1 250 ? 43.922 -5.886 -16.503 1.00 67.12 250 GLN A O 1
ATOM 1994 N N . ASN A 1 251 ? 43.595 -4.274 -18.037 1.00 66.56 251 ASN A N 1
ATOM 1995 C CA . ASN A 1 251 ? 43.749 -3.167 -17.091 1.00 66.56 251 ASN A CA 1
ATOM 1996 C C . ASN A 1 251 ? 42.635 -3.156 -16.027 1.00 66.56 251 ASN A C 1
ATOM 1998 O O . ASN A 1 251 ? 42.930 -2.940 -14.855 1.00 66.56 251 ASN A O 1
ATOM 2002 N N . LEU A 1 252 ? 41.395 -3.472 -16.416 1.00 62.47 252 LEU A N 1
ATOM 2003 C CA . LEU A 1 252 ? 40.241 -3.596 -15.515 1.00 62.47 252 LEU A CA 1
ATOM 2004 C C . LEU A 1 252 ? 40.310 -4.836 -14.608 1.00 62.47 252 LEU A C 1
ATOM 2006 O O . LEU A 1 252 ? 39.960 -4.783 -13.440 1.00 62.47 252 LEU A O 1
ATOM 2010 N N . SER A 1 253 ? 40.834 -5.966 -15.092 1.00 57.31 253 SER A N 1
ATOM 2011 C CA . SER A 1 253 ? 40.910 -7.213 -14.304 1.00 57.31 253 SER A CA 1
ATOM 2012 C C . SER A 1 253 ? 41.784 -7.132 -13.038 1.00 57.31 253 SER A C 1
ATOM 2014 O O . SER A 1 253 ? 41.870 -8.098 -12.280 1.00 57.31 253 SER A O 1
ATOM 2016 N N . THR A 1 254 ? 42.451 -5.994 -12.812 1.00 53.47 254 THR A N 1
ATOM 2017 C CA . THR A 1 254 ? 43.357 -5.763 -11.682 1.00 53.47 254 THR A CA 1
ATOM 2018 C C . THR A 1 254 ? 42.756 -4.944 -10.538 1.00 53.47 254 THR A C 1
ATOM 2020 O O . THR A 1 254 ? 43.419 -4.812 -9.506 1.00 53.47 254 THR A O 1
ATOM 2023 N N . ALA A 1 255 ? 41.520 -4.443 -10.653 1.00 53.06 255 ALA A N 1
ATOM 2024 C CA . ALA A 1 255 ? 40.898 -3.649 -9.596 1.00 53.06 255 ALA A CA 1
ATOM 2025 C C . ALA A 1 255 ? 39.423 -4.016 -9.348 1.00 53.06 255 ALA A C 1
ATOM 2027 O O . ALA A 1 255 ? 38.609 -4.034 -10.243 1.00 53.06 255 ALA A O 1
ATOM 2028 N N . GLY A 1 256 ? 39.059 -4.307 -8.095 1.00 58.44 256 GLY A N 1
ATOM 2029 C CA . GLY A 1 256 ? 37.662 -4.441 -7.645 1.00 58.44 256 GLY A CA 1
ATOM 2030 C C . GLY A 1 256 ? 36.778 -5.510 -8.323 1.00 58.44 256 GLY A C 1
ATOM 2031 O O . GLY A 1 256 ? 37.090 -6.096 -9.351 1.00 58.44 256 GLY A O 1
ATOM 2032 N N . ILE A 1 257 ? 35.615 -5.782 -7.725 1.00 55.34 257 ILE A N 1
ATOM 2033 C CA . ILE A 1 257 ? 34.651 -6.778 -8.241 1.00 55.34 257 ILE A CA 1
ATOM 2034 C C . ILE A 1 257 ? 33.942 -6.257 -9.509 1.00 55.34 257 ILE A C 1
ATOM 2036 O O . ILE A 1 257 ? 33.717 -7.010 -10.456 1.00 55.34 257 ILE A O 1
ATOM 2040 N N . ASN A 1 258 ? 33.646 -4.952 -9.566 1.00 55.53 258 ASN A N 1
ATOM 2041 C CA . ASN A 1 258 ? 32.967 -4.320 -10.703 1.00 55.53 258 ASN A CA 1
ATOM 2042 C C . ASN A 1 258 ? 33.787 -4.391 -11.999 1.00 55.53 258 ASN A C 1
ATOM 2044 O O . ASN A 1 258 ? 33.234 -4.654 -13.065 1.00 55.53 258 ASN A O 1
ATOM 2048 N N . GLU A 1 259 ? 35.103 -4.195 -11.930 1.00 65.44 259 GLU A N 1
ATOM 2049 C CA . GLU A 1 259 ? 35.935 -4.158 -13.134 1.00 65.44 259 GLU A CA 1
ATOM 2050 C C . GLU A 1 259 ? 36.208 -5.569 -13.680 1.00 65.44 259 GLU A C 1
ATOM 2052 O O . GLU A 1 259 ? 36.331 -5.742 -14.892 1.00 65.44 259 GLU A O 1
ATOM 2057 N N . ILE A 1 260 ? 36.188 -6.602 -12.825 1.00 63.41 260 ILE A N 1
ATOM 2058 C CA . ILE A 1 260 ? 36.204 -8.014 -13.248 1.00 63.41 260 ILE A CA 1
ATOM 2059 C C . ILE A 1 260 ? 34.937 -8.354 -14.045 1.00 63.41 260 ILE A C 1
ATOM 2061 O O . ILE A 1 260 ? 35.018 -9.023 -15.079 1.00 63.41 260 ILE A O 1
ATOM 2065 N N . ALA A 1 261 ? 33.773 -7.860 -13.607 1.00 61.06 261 ALA A N 1
ATOM 2066 C CA . ALA A 1 261 ? 32.520 -8.044 -14.334 1.00 61.06 261 ALA A CA 1
ATOM 2067 C C . ALA A 1 261 ? 32.575 -7.411 -15.730 1.00 61.06 261 ALA A C 1
ATOM 2069 O O . ALA A 1 261 ? 32.247 -8.055 -16.729 1.00 61.06 261 ALA A O 1
ATOM 2070 N N . ILE A 1 262 ? 33.081 -6.180 -15.810 1.00 61.62 262 ILE A N 1
ATOM 2071 C CA . ILE A 1 262 ? 33.268 -5.470 -17.079 1.00 61.62 262 ILE A CA 1
ATOM 2072 C C . ILE A 1 262 ? 34.293 -6.207 -17.962 1.00 61.62 262 ILE A C 1
ATOM 2074 O O . ILE A 1 262 ? 34.055 -6.386 -19.157 1.00 61.62 262 ILE A O 1
ATOM 2078 N N . ALA A 1 263 ? 35.393 -6.708 -17.392 1.00 65.25 263 ALA A N 1
ATOM 2079 C CA . ALA A 1 263 ? 36.421 -7.459 -18.116 1.00 65.25 263 ALA A CA 1
ATOM 2080 C C . ALA A 1 263 ? 35.891 -8.759 -18.748 1.00 65.25 263 ALA A C 1
ATOM 2082 O O . ALA A 1 263 ? 36.264 -9.085 -19.878 1.00 65.25 263 ALA A O 1
ATOM 2083 N N . ASN A 1 264 ? 34.989 -9.481 -18.080 1.00 66.19 264 ASN A N 1
ATOM 2084 C CA . ASN A 1 264 ? 34.395 -10.694 -18.651 1.00 66.19 264 ASN A CA 1
ATOM 2085 C C . ASN A 1 264 ? 33.364 -10.386 -19.741 1.00 66.19 264 ASN A C 1
ATOM 2087 O O . ASN A 1 264 ? 33.347 -11.080 -20.759 1.00 66.19 264 ASN A O 1
ATOM 2091 N N . VAL A 1 265 ? 32.570 -9.318 -19.594 1.00 64.19 265 VAL A N 1
ATOM 2092 C CA . VAL A 1 265 ? 31.698 -8.841 -20.683 1.00 64.19 265 VAL A CA 1
ATOM 2093 C C . VAL A 1 265 ? 32.543 -8.442 -21.898 1.00 64.19 265 VAL A C 1
ATOM 2095 O O . VAL A 1 265 ? 32.229 -8.813 -23.027 1.00 64.19 265 VAL A O 1
ATOM 2098 N N . ILE A 1 266 ? 33.684 -7.781 -21.684 1.00 67.19 266 ILE A N 1
ATOM 2099 C CA . ILE A 1 266 ? 34.649 -7.482 -22.750 1.00 67.19 266 ILE A CA 1
ATOM 2100 C C . ILE A 1 266 ? 35.189 -8.764 -23.400 1.00 67.19 266 ILE A C 1
ATOM 2102 O O . ILE A 1 266 ? 35.261 -8.842 -24.627 1.00 67.19 266 ILE A O 1
ATOM 2106 N N . ALA A 1 267 ? 35.552 -9.779 -22.612 1.00 67.44 267 ALA A N 1
ATOM 2107 C CA . ALA A 1 267 ? 36.033 -11.060 -23.129 1.00 67.44 267 ALA A CA 1
ATOM 2108 C C . ALA A 1 267 ? 34.973 -11.787 -23.977 1.00 67.44 267 ALA A C 1
ATOM 2110 O O . ALA A 1 267 ? 35.306 -12.394 -25.002 1.00 67.44 267 ALA A O 1
ATOM 2111 N N . LEU A 1 268 ? 33.696 -11.684 -23.599 1.00 67.94 268 LEU A N 1
ATOM 2112 C CA . LEU A 1 268 ? 32.579 -12.199 -24.386 1.00 67.94 268 LEU A CA 1
ATOM 2113 C C . LEU A 1 268 ? 32.473 -11.470 -25.732 1.00 67.94 268 LEU A C 1
ATOM 2115 O O . LEU A 1 268 ? 32.492 -12.120 -26.777 1.00 67.94 268 LEU A O 1
ATOM 2119 N N . VAL A 1 269 ? 32.501 -10.134 -25.722 1.00 67.56 269 VAL A N 1
ATOM 2120 C CA . VAL A 1 269 ? 32.492 -9.314 -26.947 1.00 67.56 269 VAL A CA 1
ATOM 2121 C C . VAL A 1 269 ? 33.686 -9.648 -27.851 1.00 67.56 269 VAL A C 1
ATOM 2123 O O . VAL A 1 269 ? 33.524 -9.782 -29.063 1.00 67.56 269 VAL A O 1
ATOM 2126 N N . ILE A 1 270 ? 34.886 -9.851 -27.294 1.00 68.81 270 ILE A N 1
ATOM 2127 C CA . ILE A 1 270 ? 36.064 -10.299 -28.058 1.00 68.81 270 ILE A CA 1
ATOM 2128 C C . ILE A 1 270 ? 35.802 -11.654 -28.729 1.00 68.81 270 ILE A C 1
ATOM 2130 O O . ILE A 1 270 ? 36.153 -11.839 -29.897 1.00 68.81 270 ILE A O 1
ATOM 2134 N N . THR A 1 271 ? 35.194 -12.595 -28.005 1.00 70.88 271 THR A N 1
ATOM 2135 C CA . THR A 1 271 ? 34.888 -13.937 -28.517 1.00 70.88 271 THR A CA 1
ATOM 2136 C C . THR A 1 271 ? 33.884 -13.868 -29.669 1.00 70.88 271 THR A C 1
ATOM 2138 O O . THR A 1 271 ? 34.066 -14.537 -30.686 1.00 70.88 271 THR A O 1
ATOM 2141 N N . GLU A 1 272 ? 32.870 -13.008 -29.573 1.00 67.19 272 GLU A N 1
ATOM 2142 C CA . GLU A 1 272 ? 31.909 -12.795 -30.657 1.00 67.19 272 GLU A CA 1
ATOM 2143 C C . GLU A 1 272 ? 32.521 -12.110 -31.882 1.00 67.19 272 GLU A C 1
ATOM 2145 O O . GLU A 1 272 ? 32.237 -12.496 -33.019 1.00 67.19 272 GLU A O 1
ATOM 2150 N N . LEU A 1 273 ? 33.407 -11.131 -31.677 1.00 64.38 273 LEU A N 1
ATOM 2151 C CA . LEU A 1 273 ? 34.127 -10.443 -32.755 1.00 64.38 273 LEU A CA 1
ATOM 2152 C C . LEU A 1 273 ? 35.027 -11.382 -33.567 1.00 64.38 273 LEU A C 1
ATOM 2154 O O . LEU A 1 273 ? 35.306 -11.112 -34.734 1.00 64.38 273 LEU A O 1
ATOM 2158 N N . GLN A 1 274 ? 35.477 -12.492 -32.979 1.00 68.94 274 GLN A N 1
ATOM 2159 C CA . GLN A 1 274 ? 36.203 -13.533 -33.709 1.00 68.94 274 GLN A CA 1
ATOM 2160 C C . GLN A 1 274 ? 35.278 -14.381 -34.598 1.00 68.94 274 GLN A C 1
ATOM 2162 O O . GLN A 1 274 ? 35.746 -14.982 -35.566 1.00 68.94 274 GLN A O 1
ATOM 2167 N N . GLN A 1 275 ? 33.976 -14.424 -34.296 1.00 69.00 275 GLN A N 1
ATOM 2168 C CA . GLN A 1 275 ? 32.978 -15.216 -35.021 1.00 69.00 275 GLN A CA 1
ATOM 2169 C C . GLN A 1 275 ? 32.190 -14.396 -36.055 1.00 69.00 275 GLN A C 1
ATOM 2171 O O . GLN A 1 275 ? 31.801 -14.938 -37.093 1.00 69.00 275 GLN A O 1
ATOM 2176 N N . LYS A 1 276 ? 31.968 -13.096 -35.813 1.00 60.53 276 LYS A N 1
ATOM 2177 C CA . LYS A 1 276 ? 31.220 -12.192 -36.702 1.00 60.53 276 LYS A CA 1
ATOM 2178 C C . LYS A 1 276 ? 32.127 -11.101 -37.292 1.00 60.53 276 LYS A C 1
ATOM 2180 O O . LYS A 1 276 ? 32.850 -10.432 -36.565 1.00 60.53 276 LYS A O 1
ATOM 2185 N N . PRO A 1 277 ? 32.063 -10.841 -38.609 1.00 55.59 277 PRO A N 1
ATOM 2186 C CA . PRO A 1 277 ? 33.010 -9.947 -39.273 1.00 55.59 277 PRO A CA 1
ATOM 2187 C C . PRO A 1 277 ? 32.717 -8.439 -39.142 1.00 55.59 277 PRO A C 1
ATOM 2189 O O . PRO A 1 277 ? 33.512 -7.635 -39.630 1.00 55.59 277 PRO A O 1
ATOM 2192 N N . VAL A 1 278 ? 31.581 -8.039 -38.557 1.00 58.00 278 VAL A N 1
ATOM 2193 C CA . VAL A 1 278 ? 31.226 -6.635 -38.282 1.00 58.00 278 VAL A CA 1
ATOM 2194 C C . VAL A 1 278 ? 30.592 -6.564 -36.886 1.00 58.00 278 VAL A C 1
ATOM 2196 O O . VAL A 1 278 ? 29.705 -7.375 -36.618 1.00 58.00 278 VAL A O 1
ATOM 2199 N N . PRO A 1 279 ? 31.011 -5.632 -36.006 1.00 57.97 279 PRO A N 1
ATOM 2200 C CA . PRO A 1 279 ? 30.414 -5.491 -34.682 1.00 57.97 279 PRO A CA 1
ATOM 2201 C C . PRO A 1 279 ? 28.989 -4.937 -34.766 1.00 57.97 279 PRO A C 1
ATOM 2203 O O . PRO A 1 279 ? 28.759 -3.904 -35.401 1.00 57.97 279 PRO A O 1
ATOM 2206 N N . GLU A 1 280 ? 28.065 -5.585 -34.069 1.00 65.56 280 GLU A N 1
ATOM 2207 C CA . GLU A 1 280 ? 26.796 -4.995 -33.642 1.00 65.56 280 GLU A CA 1
ATOM 2208 C C . GLU A 1 280 ? 26.997 -4.381 -32.235 1.00 65.56 280 GLU A C 1
ATOM 2210 O O . GLU A 1 280 ? 28.007 -4.619 -31.575 1.00 65.56 280 GLU A O 1
ATOM 2215 N N . ALA A 1 281 ? 26.101 -3.495 -31.815 1.00 67.25 281 ALA A N 1
ATOM 2216 C CA . ALA A 1 281 ? 26.064 -2.919 -30.482 1.00 67.25 281 ALA A CA 1
ATOM 2217 C C . ALA A 1 281 ? 25.247 -3.859 -29.596 1.00 67.25 281 ALA A C 1
ATOM 2219 O O . ALA A 1 281 ? 24.067 -4.099 -29.853 1.00 67.25 281 ALA A O 1
ATOM 2220 N N . TYR A 1 282 ? 25.890 -4.367 -28.558 1.00 70.81 282 TYR A N 1
ATOM 2221 C CA . TYR A 1 282 ? 25.337 -5.371 -27.667 1.00 70.81 282 TYR A CA 1
ATOM 2222 C C . TYR A 1 282 ? 25.145 -4.797 -26.266 1.00 70.81 282 TYR A C 1
ATOM 2224 O O . TYR A 1 282 ? 25.868 -3.885 -25.854 1.00 70.81 282 TYR A O 1
ATOM 2232 N N . MET A 1 283 ? 24.170 -5.336 -25.540 1.00 80.94 283 MET A N 1
ATOM 2233 C CA . MET A 1 283 ? 24.056 -5.151 -24.098 1.00 80.94 283 MET A CA 1
ATOM 2234 C C . MET A 1 283 ? 24.438 -6.471 -23.457 1.00 80.94 283 MET A C 1
ATOM 2236 O O . MET A 1 283 ? 23.733 -7.455 -23.641 1.00 80.94 283 MET A O 1
ATOM 2240 N N . GLY A 1 284 ? 25.538 -6.467 -22.712 1.00 81.69 284 GLY A N 1
ATOM 2241 C CA . GLY A 1 284 ? 25.981 -7.638 -21.974 1.00 81.69 284 GLY A CA 1
ATOM 2242 C C . GLY A 1 284 ? 25.805 -7.473 -20.472 1.00 81.69 284 GLY A C 1
ATOM 2243 O O . GLY A 1 284 ? 25.806 -6.353 -19.955 1.00 81.69 284 GLY A O 1
ATOM 2244 N N . TYR A 1 285 ? 25.698 -8.598 -19.774 1.00 84.75 285 TYR A N 1
ATOM 2245 C CA . TYR A 1 285 ? 25.748 -8.656 -18.317 1.00 84.75 285 TYR A CA 1
ATOM 2246 C C . TYR A 1 285 ? 26.582 -9.852 -17.857 1.00 84.75 285 TYR A C 1
ATOM 2248 O O . TYR A 1 285 ? 26.718 -10.846 -18.568 1.00 84.75 285 TYR A O 1
ATOM 2256 N N . ALA A 1 286 ? 27.114 -9.762 -16.641 1.00 84.00 286 ALA A N 1
ATOM 2257 C CA . ALA A 1 286 ? 27.772 -10.865 -15.956 1.00 84.00 286 ALA A CA 1
ATOM 2258 C C . ALA A 1 286 ? 27.405 -10.824 -14.465 1.00 84.00 286 ALA A C 1
ATOM 2260 O O . ALA A 1 286 ? 27.452 -9.764 -13.840 1.00 84.00 286 ALA A O 1
ATOM 2261 N N . LEU A 1 287 ? 26.998 -11.969 -13.916 1.00 84.06 287 LEU A N 1
ATOM 2262 C CA . LEU A 1 287 ? 26.531 -12.137 -12.541 1.00 84.06 287 LEU A CA 1
ATOM 2263 C C . LEU A 1 287 ? 27.562 -12.911 -11.722 1.00 84.06 287 LEU A C 1
ATOM 2265 O O . LEU A 1 287 ? 27.952 -14.015 -12.109 1.00 84.06 287 LEU A O 1
ATOM 2269 N N . TYR A 1 288 ? 27.932 -12.363 -10.567 1.00 81.50 288 TYR A N 1
ATOM 2270 C CA . TYR A 1 288 ? 28.917 -12.944 -9.657 1.00 81.50 288 TYR A CA 1
ATOM 2271 C C . TYR A 1 288 ? 28.363 -13.074 -8.245 1.00 81.50 288 TYR A C 1
ATOM 2273 O O . TYR A 1 288 ? 27.480 -12.309 -7.856 1.00 81.50 288 TYR A O 1
ATOM 2281 N N . ASP A 1 289 ? 28.919 -14.006 -7.473 1.00 81.25 289 ASP A N 1
ATOM 2282 C CA . ASP A 1 289 ? 28.795 -13.974 -6.015 1.00 81.25 289 ASP A CA 1
ATOM 2283 C C . ASP A 1 289 ? 29.839 -13.055 -5.360 1.00 81.25 289 ASP A C 1
ATOM 2285 O O . ASP A 1 289 ? 30.712 -12.475 -6.014 1.00 81.25 289 ASP A O 1
ATOM 2289 N N . SER A 1 290 ? 29.750 -12.934 -4.034 1.00 76.75 290 SER A N 1
ATOM 2290 C CA . SER A 1 290 ? 30.676 -12.152 -3.208 1.00 76.75 290 SER A CA 1
ATOM 2291 C C . SER A 1 290 ? 32.132 -12.614 -3.303 1.00 76.75 290 SER A C 1
ATOM 2293 O O . SER A 1 290 ? 33.035 -11.826 -3.029 1.00 76.75 290 SER A O 1
ATOM 2295 N N . ASP A 1 291 ? 32.365 -13.863 -3.708 1.00 79.38 291 ASP A N 1
ATOM 2296 C CA . ASP A 1 291 ? 33.692 -14.457 -3.864 1.00 79.38 291 ASP A CA 1
ATOM 2297 C C . ASP A 1 291 ? 34.215 -14.321 -5.308 1.00 79.38 291 ASP A C 1
ATOM 2299 O O . ASP A 1 291 ? 35.247 -14.893 -5.661 1.00 79.38 291 ASP A O 1
ATOM 2303 N N . SER A 1 292 ? 33.542 -13.516 -6.144 1.00 76.19 292 SER A N 1
ATOM 2304 C CA . SER A 1 292 ? 33.868 -13.284 -7.560 1.00 76.19 292 SER A CA 1
ATOM 2305 C C . SER A 1 292 ? 33.741 -14.530 -8.449 1.00 76.19 292 SER A C 1
ATOM 2307 O O . SER A 1 292 ? 34.354 -14.606 -9.518 1.00 76.19 292 SER A O 1
ATOM 2309 N N . THR A 1 293 ? 32.914 -15.501 -8.056 1.00 80.50 293 THR A N 1
ATOM 2310 C CA . THR A 1 293 ? 32.573 -16.661 -8.888 1.00 80.50 293 THR A CA 1
ATOM 2311 C C . THR A 1 293 ? 31.465 -16.289 -9.867 1.00 80.50 293 THR A C 1
ATOM 2313 O O . THR A 1 293 ? 30.415 -15.801 -9.460 1.00 80.50 293 THR A O 1
ATOM 2316 N N . LEU A 1 294 ? 31.672 -16.536 -11.164 1.00 80.56 294 LEU A N 1
ATOM 2317 C CA . LEU A 1 294 ? 30.686 -16.254 -12.213 1.00 80.56 294 LEU A CA 1
ATOM 2318 C C . LEU A 1 294 ? 29.537 -17.281 -12.191 1.00 80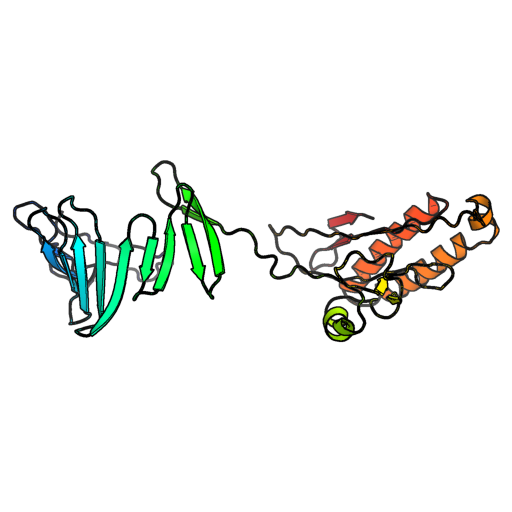.56 294 LEU A C 1
ATOM 2320 O O . LEU A 1 294 ? 29.775 -18.475 -12.368 1.00 80.56 294 LEU A O 1
ATOM 2324 N N . TYR A 1 295 ? 28.295 -16.810 -12.062 1.00 80.56 295 TYR A N 1
ATOM 2325 C CA . TYR A 1 295 ? 27.074 -17.631 -12.135 1.00 80.56 295 TYR A CA 1
ATOM 2326 C C . TYR A 1 295 ? 26.436 -17.634 -13.524 1.00 80.56 295 TYR A C 1
ATOM 2328 O O . TYR A 1 295 ? 25.820 -18.623 -13.920 1.00 80.56 295 TYR A O 1
ATOM 2336 N N . GLY A 1 296 ? 26.569 -16.539 -14.271 1.00 79.62 296 GLY A N 1
ATOM 2337 C CA . GLY A 1 296 ? 25.977 -16.417 -15.598 1.00 79.62 296 GLY A CA 1
ATOM 2338 C C . GLY A 1 296 ? 26.392 -15.133 -16.299 1.00 79.62 296 GLY A C 1
ATOM 2339 O O . GLY A 1 296 ? 26.728 -14.150 -15.647 1.00 79.62 296 GLY A O 1
ATOM 2340 N N . GLN A 1 297 ? 26.379 -15.154 -17.627 1.00 79.62 297 GLN A N 1
ATOM 2341 C CA . GLN A 1 297 ? 26.659 -13.992 -18.464 1.00 79.62 297 GLN A CA 1
ATOM 2342 C C . GLN A 1 297 ? 25.926 -14.109 -19.801 1.00 79.62 297 GLN A C 1
ATOM 2344 O O . GLN A 1 297 ? 25.718 -15.221 -20.290 1.00 79.62 297 GLN A O 1
ATOM 2349 N N . GLU A 1 298 ? 25.592 -12.971 -20.396 1.00 75.81 298 GLU A N 1
ATOM 2350 C CA . GLU A 1 298 ? 25.014 -12.863 -21.739 1.00 75.81 298 GLU A CA 1
ATOM 2351 C C . GLU A 1 298 ? 25.594 -11.629 -22.439 1.00 75.81 298 GLU A C 1
ATOM 2353 O O . GLU A 1 298 ? 26.052 -10.694 -21.774 1.00 75.81 298 GLU A O 1
ATOM 2358 N N . GLY A 1 299 ? 25.625 -11.655 -23.769 1.00 63.00 299 GLY A N 1
A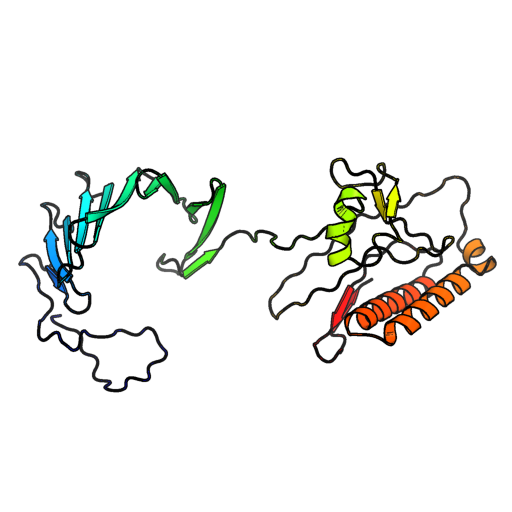TOM 2359 C CA . GLY A 1 299 ? 26.171 -10.620 -24.645 1.00 63.00 299 GLY A CA 1
ATOM 2360 C C . GLY A 1 299 ? 25.401 -10.585 -25.948 1.00 63.00 299 GLY A C 1
ATOM 2361 O O . GLY A 1 299 ? 24.860 -11.643 -26.336 1.00 63.00 299 GLY A O 1
#